Protein AF-A0A7Y2DA63-F1 (afdb_monomer)

Secondary structure (DSSP, 8-state):
------------------------GGGGSTT-TT--GGGS-S--S---S-----SS-EE----SPP-PPPHHHHHHHHHHHHHHHHHHTT--BHHHHHHTTEEEEEEEETTTEEEEEETTT---SS--TTS-SEEEES-SSTTPBEEEEEEEEE-SSSPPP-SSSS----EEESEEEEETTEEEEES--HHHHHHTT-EEEE-TTEEEEEEE-SEETTEEPSSTT-S--TT--

Structure (mmCIF, N/CA/C/O backbone):
data_AF-A0A7Y2DA63-F1
#
_entry.id   AF-A0A7Y2DA63-F1
#
loop_
_atom_site.group_PDB
_atom_site.id
_atom_site.type_symbol
_atom_site.label_atom_id
_atom_site.label_alt_id
_atom_site.label_comp_id
_atom_site.label_asym_id
_atom_site.label_entity_id
_atom_site.label_seq_id
_atom_site.pdbx_PDB_ins_code
_atom_site.Cartn_x
_atom_site.Cartn_y
_atom_site.Cartn_z
_atom_site.occupancy
_atom_site.B_iso_or_equiv
_atom_site.auth_seq_id
_atom_site.auth_comp_id
_atom_site.auth_asym_id
_atom_site.auth_atom_id
_atom_site.pdbx_PDB_model_num
ATOM 1 N N . MET A 1 1 ? 61.213 -51.849 -41.590 1.00 37.81 1 MET A N 1
ATOM 2 C CA . MET A 1 1 ? 61.198 -50.391 -41.339 1.00 37.81 1 MET A CA 1
ATOM 3 C C . MET A 1 1 ? 59.780 -49.882 -41.560 1.00 37.81 1 MET A C 1
ATOM 5 O O . MET A 1 1 ? 59.271 -50.189 -42.620 1.00 37.81 1 MET A O 1
ATOM 9 N N . ARG A 1 2 ? 59.201 -49.202 -40.546 1.00 42.97 2 ARG A N 1
ATOM 10 C CA . ARG A 1 2 ? 58.234 -48.067 -40.586 1.00 42.97 2 ARG A CA 1
ATOM 11 C C . ARG A 1 2 ? 57.055 -48.139 -41.603 1.00 42.97 2 ARG A C 1
ATOM 13 O O . ARG A 1 2 ? 57.292 -48.331 -42.776 1.00 42.97 2 ARG A O 1
ATOM 20 N N . GLU A 1 3 ? 55.769 -47.982 -41.266 1.00 41.47 3 GLU A N 1
ATOM 21 C CA . GLU A 1 3 ? 55.114 -46.982 -40.403 1.00 41.47 3 GLU A CA 1
ATOM 22 C C . GLU A 1 3 ? 53.703 -47.420 -39.948 1.00 41.47 3 GLU A C 1
ATOM 24 O O . GLU A 1 3 ? 52.962 -48.067 -40.682 1.00 41.47 3 GLU A O 1
ATOM 29 N N . LYS A 1 4 ? 53.325 -46.997 -38.733 1.00 47.16 4 LYS A N 1
ATOM 30 C CA . LYS A 1 4 ? 51.937 -46.869 -38.255 1.00 47.16 4 LYS A CA 1
ATOM 31 C C . LYS A 1 4 ? 51.396 -45.492 -38.662 1.00 47.16 4 LYS A C 1
ATOM 33 O O . LYS A 1 4 ? 52.166 -44.540 -38.567 1.00 47.16 4 LYS A O 1
ATOM 38 N N . ARG A 1 5 ? 50.093 -45.381 -38.959 1.00 48.06 5 ARG A N 1
ATOM 39 C CA . ARG A 1 5 ? 49.184 -44.207 -38.799 1.00 48.06 5 ARG A CA 1
ATOM 40 C C . ARG A 1 5 ? 47.880 -44.539 -39.542 1.00 48.06 5 ARG A C 1
ATOM 42 O O . ARG A 1 5 ? 47.953 -45.050 -40.644 1.00 48.06 5 ARG A O 1
ATOM 49 N N . GLY A 1 6 ? 46.666 -44.322 -39.063 1.00 39.19 6 GLY A N 1
ATOM 50 C CA . GLY A 1 6 ? 46.123 -43.739 -37.843 1.00 39.19 6 GLY A CA 1
ATOM 51 C C . GLY A 1 6 ? 44.610 -43.680 -38.081 1.00 39.19 6 GLY A C 1
ATOM 52 O O . GLY A 1 6 ? 44.177 -43.105 -39.075 1.00 39.19 6 GLY A O 1
ATOM 53 N N . LEU A 1 7 ? 43.820 -44.345 -37.238 1.00 43.91 7 LEU A N 1
ATOM 54 C CA . LEU A 1 7 ? 42.360 -44.321 -37.306 1.00 43.91 7 LEU A CA 1
ATOM 55 C C . LEU A 1 7 ? 41.896 -42.978 -36.728 1.00 43.91 7 LEU A C 1
ATOM 57 O O . LEU A 1 7 ? 41.921 -42.783 -35.515 1.00 43.91 7 LEU A O 1
ATOM 61 N N . GLY A 1 8 ? 41.566 -42.027 -37.600 1.00 39.28 8 GLY A N 1
ATOM 62 C CA . GLY A 1 8 ? 41.015 -40.738 -37.199 1.00 39.28 8 GLY A CA 1
ATOM 63 C C . GLY A 1 8 ? 39.558 -40.894 -36.776 1.00 39.28 8 GLY A C 1
ATOM 64 O O . GLY A 1 8 ? 38.678 -40.953 -37.629 1.00 39.28 8 GLY A O 1
ATOM 65 N N . LEU A 1 9 ? 39.304 -40.951 -35.467 1.00 44.44 9 LEU A N 1
ATOM 66 C CA . LEU A 1 9 ? 38.005 -40.562 -34.925 1.00 44.44 9 LEU A CA 1
ATOM 67 C C . LEU A 1 9 ? 37.859 -39.051 -35.126 1.00 44.44 9 LEU A C 1
ATOM 69 O O . LEU A 1 9 ? 38.622 -38.275 -34.554 1.00 44.44 9 LEU A O 1
ATOM 73 N N . VAL A 1 10 ? 36.874 -38.640 -35.918 1.00 47.09 10 VAL A N 1
ATOM 74 C CA . VAL A 1 10 ? 36.364 -37.268 -35.896 1.00 47.09 10 VAL A CA 1
ATOM 75 C C . VAL A 1 10 ? 35.281 -37.237 -34.816 1.00 47.09 10 VAL A C 1
ATOM 77 O O . VAL A 1 10 ? 34.248 -37.881 -35.006 1.00 47.09 10 VAL A O 1
ATOM 80 N N . PRO A 1 11 ? 35.470 -36.559 -33.670 1.00 45.50 11 PRO A N 1
ATOM 81 C CA . PRO A 1 11 ? 34.361 -36.331 -32.766 1.00 45.50 11 PRO A CA 1
ATOM 82 C C . PRO A 1 11 ? 33.484 -35.249 -33.400 1.00 45.50 11 PRO A C 1
ATOM 84 O O . PRO A 1 11 ? 33.901 -34.100 -33.550 1.00 45.50 11 PRO A O 1
ATOM 87 N N . ALA A 1 12 ? 32.278 -35.628 -33.818 1.00 51.34 12 ALA A N 1
ATOM 88 C CA . ALA A 1 12 ? 31.234 -34.670 -34.140 1.00 51.34 12 ALA A CA 1
ATOM 89 C C . ALA A 1 12 ? 30.893 -33.907 -32.851 1.00 51.34 12 ALA A C 1
ATOM 91 O O . ALA A 1 12 ? 30.244 -34.437 -31.950 1.00 51.34 12 ALA A O 1
ATOM 92 N N . LEU A 1 13 ? 31.402 -32.680 -32.749 1.00 47.03 13 LEU A N 1
ATOM 93 C CA . LEU A 1 13 ? 30.994 -31.688 -31.764 1.00 47.03 13 LEU A CA 1
ATOM 94 C C . LEU A 1 13 ? 29.503 -31.399 -31.976 1.00 47.03 13 LEU A C 1
ATOM 96 O O . LEU A 1 13 ? 29.132 -30.584 -32.817 1.00 47.03 13 LEU A O 1
ATOM 100 N N . PHE A 1 14 ? 28.641 -32.074 -31.217 1.00 48.22 14 PHE A N 1
ATOM 101 C CA . PHE A 1 14 ? 27.295 -31.578 -30.962 1.00 48.22 14 PHE A CA 1
ATOM 102 C C . PHE A 1 14 ? 27.439 -30.340 -30.075 1.00 48.22 14 PHE A C 1
ATOM 104 O O . PHE A 1 14 ? 27.557 -30.440 -28.856 1.00 48.22 14 PHE A O 1
ATOM 111 N N . ALA A 1 15 ? 27.492 -29.166 -30.703 1.00 49.78 15 ALA A N 1
ATOM 112 C CA . ALA A 1 15 ? 27.284 -27.907 -30.012 1.00 49.78 15 ALA A CA 1
ATOM 113 C C . ALA A 1 15 ? 25.825 -27.884 -29.540 1.00 49.78 15 ALA A C 1
ATOM 115 O O . ALA A 1 15 ? 24.907 -27.610 -30.310 1.00 49.78 15 ALA A O 1
ATOM 116 N N . LEU A 1 16 ? 25.614 -28.245 -28.277 1.00 47.69 16 LEU A N 1
ATOM 117 C CA . LEU A 1 16 ? 24.361 -28.009 -27.583 1.00 47.69 16 LEU A CA 1
ATOM 118 C C . LEU A 1 16 ? 24.249 -26.486 -27.409 1.00 47.69 16 LEU A C 1
ATOM 120 O O . LEU A 1 16 ? 24.842 -25.915 -26.497 1.00 47.69 16 LEU A O 1
ATOM 124 N N . ALA A 1 17 ? 23.564 -25.814 -28.334 1.00 51.88 17 ALA A N 1
ATOM 125 C CA . ALA A 1 17 ? 23.186 -24.418 -28.169 1.00 51.88 17 ALA A CA 1
ATOM 126 C C . ALA A 1 17 ? 22.114 -24.349 -27.072 1.00 51.88 17 ALA A C 1
ATOM 128 O O . ALA A 1 17 ? 20.916 -24.396 -27.338 1.00 51.88 17 ALA A O 1
ATOM 129 N N . LEU A 1 18 ? 22.562 -24.303 -25.818 1.00 52.94 18 LEU A N 1
ATOM 130 C CA . LEU A 1 18 ? 21.764 -23.790 -24.717 1.00 52.94 18 LEU A CA 1
ATOM 131 C C . LEU A 1 18 ? 21.527 -22.310 -25.022 1.00 52.94 18 LEU A C 1
ATOM 133 O O . LEU A 1 18 ? 22.409 -21.481 -24.803 1.00 52.94 18 LEU A O 1
ATOM 137 N N . PHE A 1 19 ? 20.354 -21.979 -25.561 1.00 48.41 19 PHE A N 1
ATOM 138 C CA . PHE A 1 19 ? 19.829 -20.623 -25.472 1.00 48.41 19 PHE A CA 1
ATOM 139 C C . PHE A 1 19 ? 19.530 -20.367 -23.996 1.00 48.41 19 PHE A C 1
ATOM 141 O O . PHE A 1 19 ? 18.415 -20.563 -23.526 1.00 48.41 19 PHE A O 1
ATOM 148 N N . ALA A 1 20 ? 20.561 -20.000 -23.239 1.00 48.53 20 ALA A N 1
ATOM 149 C CA . ALA A 1 20 ? 20.349 -19.264 -22.014 1.00 48.53 20 ALA A CA 1
ATOM 150 C C . ALA A 1 20 ? 19.767 -17.920 -22.455 1.00 48.53 20 ALA A C 1
ATOM 152 O O . ALA A 1 20 ? 20.492 -17.071 -22.974 1.00 48.53 20 ALA A O 1
ATOM 153 N N . THR A 1 21 ? 18.459 -17.739 -22.307 1.00 56.41 21 THR A N 1
ATOM 154 C CA . THR A 1 21 ? 17.865 -16.408 -22.188 1.00 56.41 21 THR A CA 1
ATOM 155 C C . THR A 1 21 ? 18.408 -15.818 -20.891 1.00 56.41 21 THR A C 1
ATOM 157 O O . THR A 1 21 ? 17.778 -15.883 -19.842 1.00 56.41 21 THR A O 1
ATOM 160 N N . ALA A 1 22 ? 19.663 -15.372 -20.920 1.00 58.59 22 ALA A N 1
ATOM 161 C CA . ALA A 1 22 ? 20.198 -14.548 -19.858 1.00 58.59 22 ALA A CA 1
ATOM 162 C C . ALA A 1 22 ? 19.366 -13.266 -19.867 1.00 58.59 22 ALA A C 1
ATOM 164 O O . ALA A 1 22 ? 19.231 -12.667 -20.933 1.00 58.59 22 ALA A O 1
ATOM 165 N N . CYS A 1 23 ? 18.802 -12.873 -18.721 1.00 72.12 23 CYS A N 1
ATOM 166 C CA . CYS A 1 23 ? 18.199 -11.553 -18.567 1.00 72.12 23 CYS A CA 1
ATOM 167 C C . CYS A 1 23 ? 19.233 -10.522 -19.018 1.00 72.12 23 CYS A C 1
ATOM 169 O O . CYS A 1 23 ? 20.257 -10.317 -18.361 1.00 72.12 23 CYS A O 1
ATOM 171 N N . ASN A 1 24 ? 19.014 -9.939 -20.190 1.00 85.12 24 ASN A N 1
ATOM 172 C CA . ASN A 1 24 ? 19.878 -8.903 -20.699 1.00 85.12 24 ASN A CA 1
ATOM 173 C C . ASN A 1 24 ? 19.440 -7.615 -20.015 1.00 85.12 24 ASN A C 1
ATOM 175 O O . ASN A 1 24 ? 18.374 -7.095 -20.312 1.00 85.12 24 ASN A O 1
ATOM 179 N N . VAL A 1 25 ? 20.250 -7.110 -19.085 1.00 84.81 25 VAL A N 1
ATOM 180 C CA . VAL A 1 25 ? 19.937 -5.888 -18.324 1.00 84.81 25 VAL A CA 1
ATOM 181 C C . VAL A 1 25 ? 19.640 -4.703 -19.256 1.00 84.81 25 VAL A C 1
ATOM 183 O O . VAL A 1 25 ? 18.848 -3.841 -18.899 1.00 84.81 25 VAL A O 1
ATOM 186 N N . ALA A 1 26 ? 20.192 -4.692 -20.476 1.00 87.69 26 ALA A N 1
ATOM 187 C CA . ALA A 1 26 ? 19.881 -3.671 -21.476 1.00 87.69 26 ALA A CA 1
ATOM 188 C C . ALA A 1 26 ? 18.397 -3.649 -21.891 1.00 87.69 26 ALA A C 1
ATOM 190 O O . ALA A 1 26 ? 17.894 -2.597 -22.273 1.00 87.69 26 ALA A O 1
ATOM 191 N N . ASP A 1 27 ? 17.693 -4.780 -21.793 1.00 91.81 27 ASP A N 1
ATOM 192 C CA . ASP A 1 27 ? 16.269 -4.873 -22.127 1.00 91.81 27 ASP A CA 1
ATOM 193 C C . ASP A 1 27 ? 15.376 -4.224 -21.046 1.00 91.81 27 ASP A C 1
ATOM 195 O O . ASP A 1 27 ? 14.199 -3.968 -21.296 1.00 91.81 27 ASP A O 1
ATOM 199 N N . TRP A 1 28 ? 15.958 -3.913 -19.879 1.00 93.38 28 TRP A N 1
ATOM 200 C CA . TRP A 1 28 ? 15.326 -3.287 -18.709 1.00 93.38 28 TRP A CA 1
ATOM 201 C C . TRP A 1 28 ? 15.697 -1.805 -18.542 1.00 93.38 28 TRP A C 1
ATOM 203 O O . TRP A 1 28 ? 15.251 -1.147 -17.595 1.00 93.38 28 TRP A O 1
ATOM 213 N N . GLU A 1 29 ? 16.528 -1.266 -19.438 1.00 93.44 29 GLU A N 1
ATOM 214 C CA . GLU A 1 29 ? 16.795 0.173 -19.531 1.00 93.44 29 GLU A CA 1
ATOM 215 C C . GLU A 1 29 ? 15.524 0.933 -19.935 1.00 93.44 29 GLU A C 1
ATOM 217 O O . GLU A 1 29 ? 14.585 0.351 -20.476 1.00 93.44 29 GLU A O 1
ATOM 222 N N . GLN A 1 30 ? 15.473 2.245 -19.688 1.00 91.19 30 GLN A N 1
ATOM 223 C CA . GLN A 1 30 ? 14.310 3.064 -20.060 1.00 91.19 30 GLN A CA 1
ATOM 224 C C . GLN A 1 30 ? 13.982 2.935 -21.555 1.00 91.19 30 GLN A C 1
ATOM 226 O O . GLN A 1 30 ? 14.836 3.164 -22.415 1.00 91.19 30 GLN A O 1
ATOM 231 N N . GLY A 1 31 ? 12.732 2.575 -21.861 1.00 87.62 31 GLY A N 1
ATOM 232 C CA . GLY A 1 31 ? 12.276 2.279 -23.225 1.00 87.62 31 GLY A CA 1
ATOM 233 C C . GLY A 1 31 ? 12.676 0.895 -23.757 1.00 87.62 31 GLY A C 1
ATOM 234 O O . GLY A 1 31 ? 12.435 0.605 -24.931 1.00 87.62 31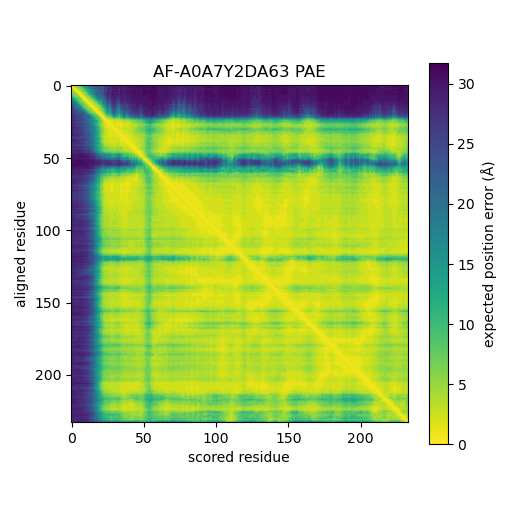 GLY A O 1
ATOM 235 N N . GLY A 1 32 ? 13.289 0.055 -22.923 1.00 90.81 32 GLY A N 1
ATOM 236 C CA . GLY A 1 32 ? 13.576 -1.344 -23.210 1.00 90.81 32 GLY A CA 1
ATOM 237 C C . GLY A 1 32 ? 12.300 -2.196 -23.293 1.00 90.81 32 GLY A C 1
ATOM 238 O O . GLY A 1 32 ? 11.274 -1.834 -22.716 1.00 90.81 32 GLY A O 1
ATOM 239 N N . PRO A 1 33 ? 12.330 -3.311 -24.042 1.00 91.00 33 PRO A N 1
ATOM 240 C CA . PRO A 1 33 ? 11.141 -4.112 -24.335 1.00 91.00 33 PRO A CA 1
ATOM 241 C C . PRO A 1 33 ? 10.585 -4.891 -23.136 1.00 91.00 33 PRO A C 1
ATOM 243 O O . PRO A 1 33 ? 9.416 -5.258 -23.174 1.00 91.00 33 PRO A O 1
ATOM 246 N N . GLU A 1 34 ? 11.395 -5.140 -22.105 1.00 90.38 34 GLU A N 1
ATOM 247 C CA . GLU A 1 34 ? 11.002 -5.910 -20.914 1.00 90.38 34 GLU A CA 1
ATOM 248 C C . GLU A 1 34 ? 10.729 -4.999 -19.706 1.00 90.38 34 GLU A C 1
ATOM 250 O O . GLU A 1 34 ? 10.465 -5.478 -18.610 1.00 90.38 34 GLU A O 1
ATOM 255 N N . ARG A 1 35 ? 10.822 -3.673 -19.879 1.00 93.38 35 ARG A N 1
ATOM 256 C CA . ARG A 1 35 ? 10.672 -2.717 -18.784 1.00 93.38 35 ARG A CA 1
ATOM 257 C C . ARG A 1 35 ? 9.189 -2.406 -18.529 1.00 93.38 35 ARG A C 1
ATOM 259 O O . ARG A 1 35 ? 8.557 -1.776 -19.382 1.00 93.38 35 ARG A O 1
ATOM 266 N N . PRO A 1 36 ? 8.632 -2.779 -17.368 1.00 93.12 36 PRO A N 1
ATOM 267 C CA . PRO A 1 36 ? 7.262 -2.448 -17.011 1.00 93.12 36 PRO A CA 1
ATOM 268 C C . PRO A 1 36 ? 7.119 -0.951 -16.719 1.00 93.12 36 PRO A C 1
ATOM 270 O O . PRO A 1 36 ? 8.061 -0.269 -16.304 1.00 93.12 36 PRO A O 1
ATOM 273 N N . TRP A 1 37 ? 5.904 -0.434 -16.890 1.00 91.69 37 TRP A N 1
ATOM 274 C CA . TRP A 1 37 ? 5.636 0.994 -16.734 1.00 91.69 37 TRP A CA 1
ATOM 275 C C . TRP A 1 37 ? 5.864 1.493 -15.299 1.00 91.69 37 TRP A C 1
ATOM 277 O O . TRP A 1 37 ? 6.233 2.649 -15.121 1.00 91.69 37 TRP A O 1
ATOM 287 N N . TRP A 1 38 ? 5.696 0.648 -14.274 1.00 91.62 38 TRP A N 1
ATOM 288 C CA . TRP A 1 38 ? 5.889 1.045 -12.871 1.00 91.62 38 TRP A CA 1
ATOM 289 C C . TRP A 1 38 ? 7.355 1.274 -12.499 1.00 91.62 38 TRP A C 1
ATOM 291 O O . TRP A 1 38 ? 7.642 1.847 -11.452 1.00 91.62 38 TRP A O 1
ATOM 301 N N . CYS A 1 39 ? 8.298 0.889 -13.363 1.00 94.81 39 CYS A N 1
ATOM 302 C CA . CYS A 1 39 ? 9.685 1.317 -13.223 1.00 94.81 39 CYS A CA 1
ATOM 303 C C . CYS A 1 39 ? 9.917 2.763 -13.686 1.00 94.81 39 CYS A C 1
ATOM 305 O O . CYS A 1 39 ? 10.953 3.338 -13.355 1.00 94.81 39 CYS A O 1
ATOM 307 N N . ASP A 1 40 ? 8.981 3.343 -14.441 1.00 93.69 40 ASP A N 1
ATOM 308 C CA . ASP A 1 40 ? 9.003 4.716 -14.950 1.00 93.69 40 ASP A CA 1
ATOM 309 C C . ASP A 1 40 ? 7.749 5.473 -14.485 1.00 93.69 40 ASP A C 1
ATOM 311 O O . ASP A 1 40 ? 6.892 5.816 -15.310 1.00 93.69 40 ASP A O 1
ATOM 315 N N . PRO A 1 41 ? 7.602 5.733 -13.171 1.00 91.44 41 PRO A N 1
ATOM 316 C CA . PRO A 1 41 ? 6.428 6.425 -12.668 1.00 91.44 41 PRO A CA 1
ATOM 317 C C . PRO A 1 41 ? 6.299 7.803 -13.324 1.00 91.44 41 PRO A C 1
ATOM 319 O O . PRO A 1 41 ? 7.260 8.565 -13.463 1.00 91.44 41 PRO A O 1
ATOM 322 N N . THR A 1 42 ? 5.078 8.112 -13.743 1.00 89.75 42 THR A N 1
ATOM 323 C CA . THR A 1 42 ? 4.692 9.425 -14.276 1.00 89.75 42 THR A CA 1
ATOM 324 C C . THR A 1 42 ? 4.181 10.355 -13.181 1.00 89.75 42 THR A C 1
ATOM 326 O O . THR A 1 42 ? 4.253 11.573 -13.346 1.00 89.75 42 THR A O 1
ATOM 329 N N . ASP A 1 43 ? 3.712 9.799 -12.059 1.00 87.31 43 ASP A N 1
ATOM 330 C CA . ASP A 1 43 ? 3.565 10.544 -10.813 1.00 87.31 43 ASP A CA 1
ATOM 331 C C . ASP A 1 43 ? 4.930 10.640 -10.124 1.00 87.31 43 ASP A C 1
ATOM 333 O O . ASP A 1 43 ? 5.475 9.653 -9.635 1.00 87.31 43 ASP A O 1
ATOM 337 N N . THR A 1 44 ? 5.485 11.849 -10.110 1.00 86.62 44 THR A N 1
ATOM 338 C CA . THR A 1 44 ? 6.762 12.159 -9.459 1.00 86.62 44 THR A CA 1
ATOM 339 C C . THR A 1 44 ? 6.567 12.983 -8.187 1.00 86.62 44 THR A C 1
ATOM 341 O O . THR A 1 44 ? 7.521 13.578 -7.688 1.00 86.62 44 THR A O 1
ATOM 344 N N . GLU A 1 45 ? 5.335 13.132 -7.694 1.00 85.25 45 GLU A N 1
ATOM 345 C CA . GLU A 1 45 ? 5.075 13.925 -6.497 1.00 85.25 45 GLU A CA 1
ATOM 346 C C . GLU A 1 45 ? 5.580 13.218 -5.234 1.00 85.25 45 GLU A C 1
ATOM 348 O O . GLU A 1 45 ? 5.610 11.992 -5.123 1.00 85.25 45 GLU A O 1
ATOM 353 N N . VAL A 1 46 ? 5.936 14.021 -4.229 1.00 83.75 46 VAL A N 1
ATOM 354 C CA . VAL A 1 46 ? 6.144 13.517 -2.872 1.00 83.75 46 VAL A CA 1
ATOM 355 C C . VAL A 1 46 ? 4.773 13.300 -2.243 1.00 83.75 46 VAL A C 1
ATOM 357 O O . VAL A 1 46 ? 4.170 14.214 -1.681 1.00 83.75 46 VAL A O 1
ATOM 360 N N . ASN A 1 47 ? 4.263 12.086 -2.395 1.00 81.94 47 ASN A N 1
ATOM 361 C CA . ASN A 1 47 ? 3.035 11.619 -1.768 1.00 81.94 47 ASN A CA 1
ATOM 362 C C . ASN A 1 47 ? 3.261 10.256 -1.124 1.00 81.94 47 ASN A C 1
ATOM 364 O O . ASN A 1 47 ? 4.209 9.567 -1.480 1.00 81.94 47 ASN A O 1
ATOM 368 N N . ASP A 1 48 ? 2.396 9.894 -0.189 1.00 72.12 48 ASP A N 1
ATOM 369 C CA . ASP A 1 48 ? 2.537 8.730 0.677 1.00 72.12 48 ASP A CA 1
ATOM 370 C C . ASP A 1 48 ? 1.561 7.591 0.354 1.00 72.12 48 ASP A C 1
ATOM 372 O O . ASP A 1 48 ? 1.290 6.739 1.199 1.00 72.12 48 ASP A O 1
ATOM 376 N N . GLY A 1 49 ? 0.978 7.586 -0.846 1.00 65.38 49 GLY A N 1
ATOM 377 C CA . GLY A 1 49 ? 0.022 6.542 -1.212 1.00 65.38 49 GLY A CA 1
ATOM 378 C C . GLY A 1 49 ? -1.363 6.673 -0.556 1.00 65.38 49 GLY A C 1
ATOM 379 O O . GLY A 1 49 ? -2.203 5.801 -0.773 1.00 65.38 49 GLY A O 1
ATOM 380 N N . HIS A 1 50 ? -1.619 7.723 0.243 1.00 67.69 50 HIS A N 1
ATOM 381 C CA . HIS A 1 50 ? -2.879 7.903 0.971 1.00 67.69 50 HIS A CA 1
ATOM 382 C C . HIS A 1 50 ? -3.760 9.028 0.385 1.00 67.69 50 HIS A C 1
ATOM 384 O O . HIS A 1 50 ? -3.407 10.214 0.372 1.00 67.69 50 HIS A O 1
ATOM 390 N N . GLY A 1 51 ? -4.960 8.663 -0.077 1.00 58.50 51 GLY A N 1
ATOM 391 C CA . GLY A 1 51 ? -5.994 9.585 -0.561 1.00 58.50 51 GLY A CA 1
ATOM 392 C C . GLY A 1 51 ? -6.893 10.120 0.560 1.00 58.50 51 GLY A C 1
ATOM 393 O O . GLY A 1 51 ? -7.283 9.379 1.458 1.00 58.50 51 GLY A O 1
ATOM 394 N N . GLY A 1 52 ? -7.280 11.398 0.482 1.00 51.69 52 GLY A N 1
ATOM 395 C CA . GLY A 1 52 ? -8.274 12.006 1.379 1.00 51.69 52 GLY A CA 1
ATOM 396 C C . GLY A 1 52 ? -7.705 12.600 2.675 1.00 51.69 52 GLY A C 1
ATOM 397 O O . GLY A 1 52 ? -7.338 11.901 3.606 1.00 51.69 52 GLY A O 1
ATOM 398 N N . GLY A 1 53 ? -7.724 13.933 2.777 1.00 43.22 53 GLY A N 1
ATOM 399 C CA . GLY A 1 53 ? -7.295 14.700 3.955 1.00 43.22 53 GLY A CA 1
ATOM 400 C C . GLY A 1 53 ? -8.236 14.624 5.164 1.00 43.22 53 GLY A C 1
ATOM 401 O O . GLY A 1 53 ? -8.594 15.664 5.722 1.00 43.22 53 GLY A O 1
ATOM 402 N N . HIS A 1 54 ? -8.639 13.427 5.588 1.00 42.31 54 HIS A N 1
ATOM 403 C CA . HIS A 1 54 ? -9.380 13.257 6.835 1.00 42.31 54 HIS A CA 1
ATOM 404 C C . HIS A 1 54 ? -8.402 13.305 8.018 1.00 42.31 54 HIS A C 1
ATOM 406 O O . HIS A 1 54 ? -7.975 12.299 8.554 1.00 42.31 54 HIS A O 1
ATOM 412 N N . HIS A 1 55 ? -8.098 14.549 8.406 1.00 45.81 55 HIS A N 1
ATOM 413 C CA . HIS A 1 55 ? -7.560 14.973 9.701 1.00 45.81 55 HIS A CA 1
ATOM 414 C C . HIS A 1 55 ? -6.098 14.629 10.016 1.00 45.81 55 HIS A C 1
ATOM 416 O O . HIS A 1 55 ? -5.847 13.907 10.958 1.00 45.81 55 HIS A O 1
ATOM 422 N N . GLY A 1 56 ? -5.135 15.267 9.335 1.00 51.84 56 GLY A N 1
ATOM 423 C CA . GLY A 1 56 ? -3.899 15.838 9.925 1.00 51.84 56 GLY A CA 1
ATOM 424 C C . GLY A 1 56 ? -2.971 14.994 10.826 1.00 51.84 56 GLY A C 1
ATOM 425 O O . GLY A 1 56 ? -2.005 15.552 11.340 1.00 51.84 56 GLY A O 1
ATOM 426 N N . GLY A 1 57 ? -3.240 13.706 11.032 1.00 57.44 57 GLY A N 1
ATOM 427 C CA . GLY A 1 57 ? -2.520 12.789 11.914 1.00 57.44 57 GLY A CA 1
ATOM 428 C C . GLY A 1 57 ? -1.535 11.893 11.173 1.00 57.44 57 GLY A C 1
ATOM 429 O O . GLY A 1 57 ? -0.944 11.011 11.783 1.00 57.44 57 GLY A O 1
ATOM 430 N N . HIS A 1 58 ? -1.339 12.110 9.876 1.00 73.00 58 HIS A N 1
ATOM 431 C CA . HIS A 1 58 ? -0.378 11.363 9.077 1.00 73.00 58 HIS A CA 1
ATOM 432 C C . HIS A 1 58 ? 1.016 11.978 9.172 1.00 73.00 58 HIS A C 1
ATOM 434 O O . HIS A 1 58 ? 1.184 13.201 9.192 1.00 73.00 58 HIS A O 1
ATOM 440 N N . HIS A 1 59 ? 2.026 11.120 9.181 1.00 70.88 59 HIS A N 1
ATOM 441 C CA . HIS A 1 59 ? 3.419 11.492 9.019 1.00 70.88 59 HIS A CA 1
ATOM 442 C C . HIS A 1 59 ? 4.030 10.689 7.874 1.00 70.88 59 HIS A C 1
ATOM 444 O O . HIS A 1 59 ? 4.037 9.464 7.917 1.00 70.88 59 HIS A O 1
ATOM 450 N N . PHE A 1 60 ? 4.597 11.383 6.890 1.00 77.75 60 PHE A N 1
ATOM 451 C CA . PHE A 1 60 ? 5.486 10.792 5.896 1.00 77.75 60 PHE A CA 1
ATOM 452 C C . PHE A 1 60 ? 6.850 11.504 5.954 1.00 77.75 60 PHE A C 1
ATOM 454 O O . PHE A 1 60 ? 6.895 12.732 6.088 1.00 77.75 60 PHE A O 1
ATOM 461 N N . PRO A 1 61 ? 7.970 10.764 5.910 1.00 79.12 61 PRO A N 1
ATOM 462 C CA . PRO A 1 61 ? 9.309 11.329 6.064 1.00 79.12 61 PRO A CA 1
ATOM 463 C C . PRO A 1 61 ? 9.963 11.730 4.733 1.00 79.12 61 PRO A C 1
ATOM 465 O O . PRO A 1 61 ? 11.043 12.320 4.747 1.00 79.12 61 PRO A O 1
ATOM 468 N N . TYR A 1 62 ? 9.339 11.411 3.597 1.00 83.50 62 TYR A N 1
ATOM 469 C CA . TYR A 1 62 ? 9.908 11.616 2.267 1.00 83.50 62 TYR A CA 1
ATOM 470 C C . TYR A 1 62 ? 9.910 13.089 1.872 1.00 83.50 62 TYR A C 1
ATOM 472 O O . TYR A 1 62 ? 8.924 13.808 2.035 1.00 83.50 62 TYR A O 1
ATOM 480 N N . THR A 1 63 ? 11.039 13.527 1.324 1.00 83.44 63 THR A N 1
ATOM 481 C CA . THR A 1 63 ? 11.215 14.866 0.744 1.00 83.44 63 THR A CA 1
ATOM 482 C C . THR A 1 63 ? 11.647 14.816 -0.712 1.00 83.44 63 THR A C 1
ATOM 484 O O . THR A 1 63 ? 11.557 15.830 -1.401 1.00 83.44 63 THR A O 1
ATOM 487 N N . GLU A 1 64 ? 12.113 13.655 -1.170 1.00 86.56 64 GLU A N 1
ATOM 488 C CA . GLU A 1 64 ? 12.570 13.449 -2.535 1.00 86.56 64 GLU A CA 1
ATOM 489 C C . GLU A 1 64 ? 11.421 12.949 -3.416 1.00 86.56 64 GLU A C 1
ATOM 491 O O . GLU A 1 64 ? 10.592 12.163 -2.951 1.00 86.56 64 GLU A O 1
ATOM 496 N N . PRO A 1 65 ? 11.331 13.428 -4.667 1.00 89.25 65 PRO A N 1
ATOM 497 C CA . PRO A 1 65 ? 10.323 12.972 -5.611 1.00 89.25 65 PRO A CA 1
ATOM 498 C C . PRO A 1 65 ? 10.599 11.538 -6.067 1.00 89.25 65 PRO A C 1
ATOM 500 O O . PRO A 1 65 ? 11.754 11.129 -6.205 1.00 89.25 65 PRO A O 1
ATOM 503 N N . LYS A 1 66 ? 9.524 10.828 -6.408 1.00 90.56 66 LYS A N 1
ATOM 504 C CA . LYS A 1 66 ? 9.602 9.538 -7.099 1.00 90.56 66 LYS A CA 1
ATOM 505 C C . LYS A 1 66 ? 10.240 9.710 -8.471 1.00 90.56 66 LYS A C 1
ATOM 507 O O . LYS A 1 66 ? 10.147 10.778 -9.090 1.00 90.56 66 LYS A O 1
ATOM 512 N N . GLY A 1 67 ? 10.849 8.649 -8.986 1.00 92.69 67 GLY A N 1
ATOM 513 C CA . GLY A 1 67 ? 11.475 8.708 -10.297 1.00 92.69 67 GLY A CA 1
ATOM 514 C C . GLY A 1 67 ? 11.765 7.358 -10.941 1.00 92.69 67 GLY A C 1
ATOM 515 O O . GLY A 1 67 ? 11.506 6.301 -10.361 1.00 92.69 67 GLY A O 1
ATOM 516 N N . PRO A 1 68 ? 12.303 7.392 -12.173 1.00 94.75 68 PRO A N 1
ATOM 517 C CA . PRO A 1 68 ? 12.652 6.189 -12.908 1.00 94.75 68 PRO A CA 1
ATOM 518 C C . PRO A 1 68 ? 13.705 5.346 -12.189 1.00 94.75 68 PRO A C 1
ATOM 520 O O . PRO A 1 68 ? 14.773 5.842 -11.825 1.00 94.75 68 PRO A O 1
ATOM 523 N N . LEU A 1 69 ? 13.449 4.045 -12.080 1.00 95.00 69 LEU A N 1
ATOM 524 C CA . LEU A 1 69 ? 14.407 3.085 -11.536 1.00 95.00 69 LEU A CA 1
ATOM 525 C C . LEU A 1 69 ? 15.536 2.812 -12.539 1.00 95.00 69 LEU A C 1
ATOM 527 O O . LEU A 1 69 ? 15.311 2.762 -13.750 1.00 95.00 69 LEU A O 1
ATOM 531 N N . THR A 1 70 ? 16.751 2.538 -12.068 1.00 95.00 70 THR A N 1
ATOM 532 C CA . THR A 1 70 ? 17.792 1.958 -12.939 1.00 95.00 70 THR A CA 1
ATOM 533 C C . THR A 1 70 ? 17.350 0.591 -13.477 1.00 95.00 70 THR A C 1
ATOM 535 O O . THR A 1 70 ? 16.472 -0.054 -12.904 1.00 95.00 70 THR A O 1
ATOM 538 N N . ALA A 1 71 ? 17.961 0.101 -14.560 1.00 94.38 71 ALA A N 1
ATOM 539 C CA . ALA A 1 71 ? 17.630 -1.217 -15.116 1.00 94.38 71 ALA A CA 1
ATOM 540 C C . ALA A 1 71 ? 17.784 -2.358 -14.093 1.00 94.38 71 ALA A C 1
ATOM 542 O O . ALA A 1 71 ? 16.928 -3.233 -13.988 1.00 94.38 71 ALA A O 1
ATOM 543 N N . ALA A 1 72 ? 18.851 -2.316 -13.287 1.00 92.69 72 ALA A N 1
ATOM 544 C CA . ALA A 1 72 ? 19.080 -3.297 -12.230 1.00 92.69 72 ALA A CA 1
ATOM 545 C C . ALA A 1 72 ? 18.037 -3.198 -11.108 1.00 92.69 72 ALA A C 1
ATOM 547 O O . ALA A 1 72 ? 17.578 -4.231 -10.627 1.00 92.69 72 ALA A O 1
ATOM 548 N N . GLN A 1 73 ? 17.649 -1.978 -10.712 1.00 95.00 73 GLN A N 1
ATOM 549 C CA . GLN A 1 73 ? 16.583 -1.798 -9.727 1.00 95.00 73 GLN A CA 1
ATOM 550 C C . GLN A 1 73 ? 15.250 -2.329 -10.251 1.00 95.00 73 GLN A C 1
ATOM 552 O O . GLN A 1 73 ? 14.586 -3.094 -9.562 1.00 95.00 73 GLN A O 1
ATOM 557 N N . CYS A 1 74 ? 14.908 -1.983 -11.491 1.00 95.44 74 CYS A N 1
ATOM 558 C CA . CYS A 1 74 ? 13.669 -2.397 -12.132 1.00 95.44 74 CYS A CA 1
ATOM 559 C C . CYS A 1 74 ? 13.526 -3.923 -12.216 1.00 95.44 74 CYS A C 1
ATOM 561 O O . CYS A 1 74 ? 12.482 -4.447 -11.855 1.00 95.44 74 CYS A O 1
ATOM 563 N N . LEU A 1 75 ? 14.589 -4.641 -12.600 1.00 93.38 75 LEU A N 1
ATOM 564 C CA . LEU A 1 75 ? 14.586 -6.108 -12.663 1.00 93.38 75 LEU A CA 1
ATOM 565 C C . LEU A 1 75 ? 14.221 -6.756 -11.315 1.00 93.38 75 LEU A C 1
ATOM 567 O O . LEU A 1 75 ? 13.491 -7.743 -11.271 1.00 93.38 75 LEU A O 1
ATOM 571 N N . VAL A 1 76 ? 14.766 -6.233 -10.213 1.00 94.62 76 VAL A N 1
ATOM 572 C CA . VAL A 1 76 ? 14.493 -6.767 -8.869 1.00 94.62 76 VAL A CA 1
ATOM 573 C C . VAL A 1 76 ? 13.104 -6.350 -8.403 1.00 94.62 76 VAL A C 1
ATOM 575 O O . VAL A 1 76 ? 12.368 -7.180 -7.872 1.00 94.62 76 VAL A O 1
ATOM 578 N N . ASN A 1 77 ? 12.743 -5.086 -8.627 1.00 95.50 77 ASN A N 1
ATOM 579 C CA . ASN A 1 77 ? 11.441 -4.556 -8.257 1.00 95.50 77 ASN A CA 1
ATOM 580 C C . ASN A 1 77 ? 10.306 -5.320 -8.944 1.00 95.50 77 ASN A C 1
ATOM 582 O O . ASN A 1 77 ? 9.331 -5.671 -8.291 1.00 95.50 77 ASN A O 1
ATOM 586 N N . GLU A 1 78 ? 10.475 -5.647 -10.226 1.00 94.19 78 GLU A N 1
ATOM 587 C CA . GLU A 1 78 ? 9.513 -6.443 -10.981 1.00 94.19 78 GLU A CA 1
ATOM 588 C C . GLU A 1 78 ? 9.228 -7.777 -10.311 1.00 94.19 78 GLU A C 1
ATOM 590 O O . GLU A 1 78 ? 8.086 -8.094 -9.999 1.00 94.19 78 GLU A O 1
ATOM 595 N N . TYR A 1 79 ? 10.284 -8.529 -10.002 1.00 95.00 79 TYR A N 1
ATOM 596 C CA . TYR A 1 79 ? 10.144 -9.815 -9.333 1.00 95.00 79 TYR A CA 1
ATOM 597 C C . TYR A 1 79 ? 9.387 -9.696 -8.000 1.00 95.00 79 TYR A C 1
ATOM 599 O O . TYR A 1 79 ? 8.577 -10.561 -7.655 1.00 95.00 79 TYR A O 1
ATOM 607 N N . MET A 1 80 ? 9.646 -8.631 -7.236 1.00 97.00 80 MET A N 1
ATOM 608 C CA . MET A 1 80 ? 8.970 -8.394 -5.961 1.00 97.00 80 MET A CA 1
ATOM 609 C C . MET A 1 80 ? 7.486 -8.071 -6.156 1.00 97.00 80 MET A C 1
ATOM 611 O O . MET A 1 80 ? 6.652 -8.647 -5.454 1.00 97.00 80 MET A O 1
ATOM 615 N N . ILE A 1 81 ? 7.161 -7.191 -7.106 1.00 95.94 81 ILE A N 1
ATOM 616 C CA . ILE A 1 81 ? 5.787 -6.811 -7.443 1.00 95.94 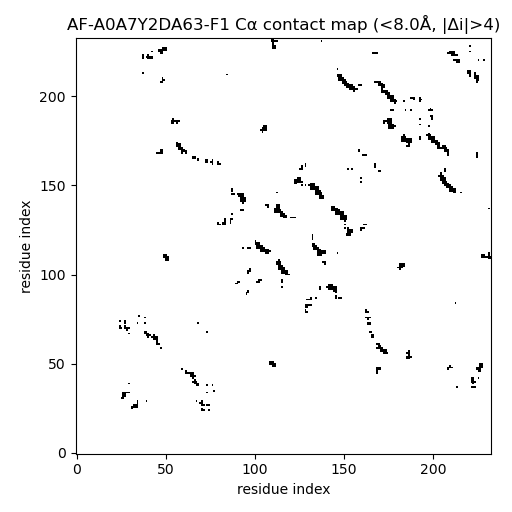81 ILE A CA 1
ATOM 617 C C . ILE A 1 81 ? 5.012 -8.016 -7.976 1.00 95.94 81 ILE A C 1
ATOM 619 O O . ILE A 1 81 ? 3.941 -8.310 -7.454 1.00 95.94 81 ILE A O 1
ATOM 623 N N . ASP A 1 82 ? 5.565 -8.776 -8.919 1.00 95.44 82 ASP A N 1
ATOM 624 C CA . ASP A 1 82 ? 4.922 -9.979 -9.455 1.00 95.44 82 ASP A CA 1
ATOM 625 C C . ASP A 1 82 ? 4.611 -10.993 -8.350 1.00 95.44 82 ASP A C 1
ATOM 627 O O . ASP A 1 82 ? 3.489 -11.490 -8.249 1.00 95.44 82 ASP A O 1
ATOM 631 N N . THR A 1 83 ? 5.570 -11.242 -7.453 1.00 96.62 83 THR A N 1
ATOM 632 C CA . THR A 1 83 ? 5.362 -12.170 -6.330 1.00 96.62 83 THR A CA 1
ATOM 633 C C . THR A 1 83 ? 4.279 -11.666 -5.369 1.00 96.62 83 THR A C 1
ATOM 635 O O . THR A 1 83 ? 3.479 -12.452 -4.860 1.00 96.62 83 THR A O 1
ATOM 638 N N . ALA A 1 84 ? 4.233 -10.358 -5.106 1.00 96.31 84 ALA A N 1
ATOM 639 C CA . ALA A 1 84 ? 3.188 -9.753 -4.285 1.00 96.31 84 ALA A CA 1
ATOM 640 C C . ALA A 1 84 ? 1.803 -9.909 -4.938 1.00 96.31 84 ALA A C 1
ATOM 642 O O . ALA A 1 84 ? 0.835 -10.312 -4.285 1.00 96.31 84 ALA A O 1
ATOM 643 N N . LEU A 1 85 ? 1.721 -9.658 -6.247 1.00 95.25 85 LEU A N 1
ATOM 644 C CA . LEU A 1 85 ? 0.495 -9.799 -7.025 1.00 95.25 85 LEU A CA 1
ATOM 645 C C . LEU A 1 85 ? -0.003 -11.245 -7.036 1.00 95.25 85 LEU A C 1
ATOM 647 O O . LEU A 1 85 ? -1.194 -11.458 -6.814 1.00 95.25 85 LEU A O 1
ATOM 651 N N . GLU A 1 86 ? 0.877 -12.240 -7.194 1.00 96.38 86 GLU A N 1
ATOM 652 C CA . GLU A 1 86 ? 0.522 -13.667 -7.116 1.00 96.38 86 GLU A CA 1
ATOM 653 C C . GLU A 1 86 ? -0.180 -14.046 -5.800 1.00 96.38 86 GLU A C 1
ATOM 655 O O . GLU A 1 86 ? -1.016 -14.955 -5.772 1.00 96.38 86 GLU A O 1
ATOM 660 N N . VAL A 1 87 ? 0.127 -13.353 -4.701 1.00 94.56 87 VAL A N 1
ATOM 661 C CA . VAL A 1 87 ? -0.558 -13.546 -3.418 1.00 94.56 87 VAL A CA 1
ATOM 662 C C . VAL A 1 87 ? -1.925 -12.870 -3.425 1.00 94.56 87 VAL A C 1
ATOM 664 O O . VAL A 1 87 ? -2.922 -13.501 -3.075 1.00 94.56 87 VAL A O 1
ATOM 667 N N . ALA A 1 88 ? -1.995 -11.606 -3.841 1.00 95.62 88 ALA A N 1
ATOM 668 C CA . ALA A 1 88 ? -3.230 -10.831 -3.778 1.00 95.62 88 ALA A CA 1
ATOM 669 C C . ALA A 1 88 ? -4.321 -11.361 -4.717 1.00 95.62 88 ALA A C 1
ATOM 671 O O . ALA A 1 88 ? -5.476 -11.478 -4.304 1.00 95.62 88 ALA A O 1
ATOM 672 N N . VAL A 1 89 ? -3.972 -11.762 -5.947 1.00 95.81 89 VAL A N 1
ATOM 673 C CA . VAL A 1 89 ? -4.953 -12.234 -6.945 1.00 95.81 89 VAL A CA 1
ATOM 674 C C . VAL A 1 89 ? -5.644 -13.549 -6.569 1.00 95.81 89 VAL A C 1
ATOM 676 O O . VAL A 1 89 ? -6.622 -13.929 -7.211 1.00 95.81 89 VAL A O 1
ATOM 679 N N . GLN A 1 90 ? -5.190 -14.235 -5.514 1.00 96.62 90 GLN A N 1
ATOM 680 C CA . GLN A 1 90 ? -5.902 -15.382 -4.939 1.00 96.62 90 GLN A CA 1
ATOM 681 C C . GLN A 1 90 ? -7.224 -14.979 -4.269 1.00 96.62 90 GLN A C 1
ATOM 683 O O . GLN A 1 90 ? -8.087 -15.834 -4.071 1.00 96.62 90 GLN A O 1
ATOM 688 N N . PHE A 1 91 ? -7.403 -13.691 -3.960 1.00 97.56 91 PHE A N 1
ATOM 689 C CA . PHE A 1 91 ? -8.587 -13.141 -3.303 1.00 97.56 91 PHE A CA 1
ATOM 690 C C . PHE A 1 91 ? -9.233 -12.042 -4.163 1.00 97.56 91 PHE A C 1
ATOM 692 O O . PHE A 1 91 ? -9.226 -10.867 -3.779 1.00 97.56 91 PHE A O 1
ATOM 699 N N . PRO A 1 92 ? -9.780 -12.391 -5.344 1.00 97.06 92 PRO A N 1
ATOM 700 C CA . PRO A 1 92 ? -10.259 -11.405 -6.309 1.00 97.06 92 PRO A CA 1
ATOM 701 C C . PRO A 1 92 ? -11.449 -10.591 -5.790 1.00 97.06 92 PRO A C 1
ATOM 703 O O . PRO A 1 92 ? -11.673 -9.481 -6.273 1.00 97.06 92 PRO A O 1
ATOM 706 N N . THR A 1 93 ? -12.192 -11.105 -4.803 1.00 97.94 93 THR A N 1
ATOM 707 C CA . THR A 1 93 ? -13.258 -10.367 -4.123 1.00 97.94 93 THR A CA 1
ATOM 708 C C . THR A 1 93 ? -13.061 -10.283 -2.613 1.00 97.94 93 THR A C 1
ATOM 710 O O . THR A 1 93 ? -12.415 -11.140 -2.007 1.00 97.94 93 THR A O 1
ATOM 713 N N . ALA A 1 94 ? -13.679 -9.279 -1.984 1.00 97.75 94 ALA A N 1
ATOM 714 C CA . ALA A 1 94 ? -13.696 -9.152 -0.527 1.00 97.75 94 ALA A CA 1
ATOM 715 C C . ALA A 1 94 ? -14.274 -10.409 0.153 1.00 97.75 94 ALA A C 1
ATOM 717 O O . ALA A 1 94 ? -13.806 -10.803 1.218 1.00 97.75 94 ALA A O 1
ATOM 718 N N . ALA A 1 95 ? -15.242 -11.086 -0.480 1.00 98.12 95 ALA A N 1
ATOM 719 C CA . ALA A 1 95 ? -15.768 -12.363 -0.009 1.00 98.12 95 ALA A CA 1
ATOM 720 C C . ALA A 1 95 ? -14.681 -13.441 0.055 1.00 98.12 95 ALA A C 1
ATOM 722 O O . ALA A 1 95 ? -14.585 -14.118 1.075 1.00 98.12 95 ALA A O 1
ATOM 723 N N . ASP A 1 96 ? -13.865 -13.570 -0.997 1.00 98.19 96 ASP A N 1
ATOM 724 C CA . ASP A 1 96 ? -12.790 -14.566 -1.056 1.00 98.19 96 ASP A CA 1
ATOM 725 C C . ASP A 1 96 ? -11.771 -14.333 0.062 1.00 98.19 96 ASP A C 1
ATOM 727 O O . ASP A 1 96 ? -11.350 -15.281 0.724 1.00 98.19 96 ASP A O 1
ATOM 731 N N . ALA A 1 97 ? -11.404 -13.075 0.318 1.00 97.50 97 ALA A N 1
ATOM 732 C CA . ALA A 1 97 ? -10.533 -12.727 1.435 1.00 97.50 97 ALA A CA 1
ATOM 733 C C . ALA A 1 97 ? -11.192 -13.036 2.787 1.00 97.50 97 ALA A C 1
ATOM 735 O O . ALA A 1 97 ? -10.616 -13.731 3.624 1.00 97.50 97 ALA A O 1
ATOM 736 N N . GLU A 1 98 ? -12.416 -12.570 3.022 1.00 96.56 98 GLU A N 1
ATOM 737 C CA . GLU A 1 98 ? -13.108 -12.783 4.298 1.00 96.56 98 GLU A CA 1
ATOM 738 C C . GLU A 1 98 ? -13.32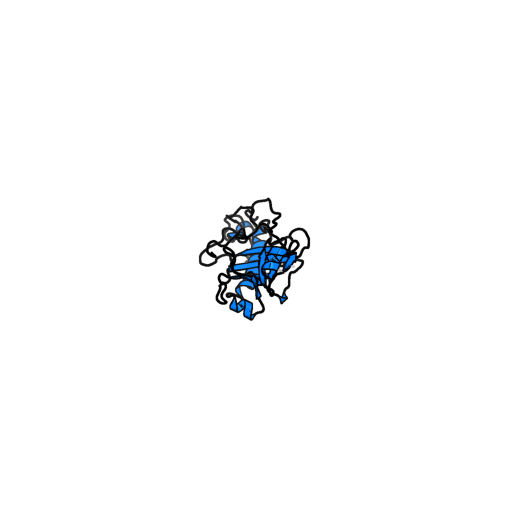1 -14.267 4.625 1.00 96.56 98 GLU A C 1
ATOM 740 O O . GLU A 1 98 ? -13.113 -14.688 5.765 1.00 96.56 98 GLU A O 1
ATOM 745 N N . ASP A 1 99 ? -13.656 -15.084 3.623 1.00 96.75 99 ASP A N 1
ATOM 746 C CA . ASP A 1 99 ? -13.812 -16.535 3.778 1.00 96.75 99 ASP A CA 1
ATOM 747 C C . ASP A 1 99 ? -12.478 -17.233 4.119 1.00 96.75 99 ASP A C 1
ATOM 749 O O . ASP A 1 99 ? -12.473 -18.356 4.630 1.00 96.75 99 ASP A O 1
ATOM 753 N N . ASN A 1 100 ? -11.347 -16.553 3.903 1.00 95.56 100 ASN A N 1
ATOM 754 C CA . ASN A 1 100 ? -9.996 -17.009 4.226 1.00 95.56 100 ASN A CA 1
ATOM 755 C C . ASN A 1 100 ? -9.363 -16.260 5.413 1.00 95.56 100 ASN A C 1
ATOM 757 O O . ASN A 1 100 ? -8.147 -16.283 5.587 1.00 95.56 100 ASN A O 1
ATOM 761 N N . GLY A 1 101 ? -10.175 -15.636 6.272 1.00 93.75 101 GLY A N 1
ATOM 762 C CA . GLY A 1 101 ? -9.709 -15.091 7.552 1.00 93.75 101 GLY A CA 1
ATOM 763 C C . GLY A 1 101 ? -9.164 -13.664 7.492 1.00 93.75 101 GLY A C 1
ATOM 764 O O . GLY A 1 101 ? -8.600 -13.183 8.480 1.00 93.75 101 GLY A O 1
ATOM 765 N N . TRP A 1 102 ? -9.357 -12.974 6.370 1.00 95.69 102 TRP A N 1
ATOM 766 C CA . TRP A 1 102 ? -9.179 -11.530 6.306 1.00 95.69 102 TRP A CA 1
ATOM 767 C C . TRP A 1 102 ? -10.388 -10.819 6.934 1.00 95.69 102 TRP A C 1
ATOM 769 O O . TRP A 1 102 ? -11.510 -11.319 6.909 1.00 95.69 102 TRP A O 1
ATOM 779 N N . PHE A 1 103 ? -10.174 -9.643 7.513 1.00 94.94 103 PHE A N 1
ATOM 780 C CA . PHE A 1 103 ? -11.218 -8.874 8.191 1.00 94.94 103 PHE A CA 1
ATOM 781 C C . PHE A 1 103 ? -11.195 -7.424 7.728 1.00 94.94 103 PHE A C 1
ATOM 783 O O . PHE A 1 103 ? -10.128 -6.816 7.725 1.00 94.94 103 PHE A O 1
ATOM 790 N N . GLN A 1 104 ? -12.353 -6.856 7.385 1.00 95.75 104 GLN A N 1
ATOM 791 C CA . GLN A 1 104 ? -12.450 -5.442 7.027 1.00 95.75 104 GLN A CA 1
ATOM 792 C C . GLN A 1 104 ? -12.092 -4.556 8.231 1.00 95.75 104 GLN A C 1
ATOM 794 O O . GLN A 1 104 ? -12.898 -4.340 9.136 1.00 95.75 104 GLN A O 1
ATOM 799 N N . LEU A 1 105 ? -10.864 -4.044 8.232 1.00 94.56 105 LEU A N 1
ATOM 800 C CA . LEU A 1 105 ? -10.300 -3.229 9.299 1.00 94.56 105 LEU A CA 1
ATOM 801 C C . LEU A 1 105 ? -10.701 -1.764 9.150 1.00 94.56 105 LEU A C 1
ATOM 803 O O . LEU A 1 105 ? -11.087 -1.138 10.138 1.00 94.56 105 LEU A O 1
ATOM 807 N N . ALA A 1 106 ? -10.612 -1.236 7.927 1.00 92.00 106 ALA A N 1
ATOM 808 C CA . ALA A 1 106 ? -10.969 0.140 7.606 1.00 92.00 106 ALA A CA 1
ATOM 809 C C . ALA A 1 106 ? -12.215 0.192 6.702 1.00 92.00 106 ALA A C 1
ATOM 811 O O . ALA A 1 106 ? -12.397 -0.671 5.829 1.00 92.00 106 ALA A O 1
ATOM 812 N N . PRO A 1 107 ? -13.102 1.183 6.907 1.00 89.94 107 PRO A N 1
ATOM 813 C CA . PRO A 1 107 ? -14.259 1.400 6.050 1.00 89.94 107 PRO A CA 1
ATOM 814 C C . PRO A 1 107 ? -13.821 1.902 4.670 1.00 89.94 107 PRO A C 1
ATOM 816 O O . PRO A 1 107 ? -12.642 2.120 4.421 1.00 89.94 107 PRO A O 1
ATOM 819 N N . TRP A 1 108 ? -14.790 2.126 3.784 1.00 91.19 108 TRP A N 1
ATOM 820 C CA . TRP A 1 108 ? -14.546 2.834 2.531 1.00 91.19 108 TRP A CA 1
ATOM 821 C C . TRP A 1 108 ? -13.904 4.202 2.744 1.00 91.19 108 TRP A C 1
ATOM 823 O O . TRP A 1 108 ? -14.494 5.076 3.389 1.00 91.19 108 TRP A O 1
ATOM 833 N N . ILE A 1 109 ? -12.749 4.394 2.118 1.00 87.44 109 ILE A N 1
ATOM 834 C CA . ILE A 1 109 ? -12.069 5.676 2.003 1.00 87.44 109 ILE A CA 1
ATOM 835 C C . ILE A 1 109 ? -12.047 6.063 0.516 1.00 87.44 109 ILE A C 1
ATOM 837 O O . ILE A 1 109 ? -11.519 5.297 -0.297 1.00 87.44 109 ILE A O 1
ATOM 841 N N . PRO A 1 110 ? -12.602 7.230 0.130 1.00 86.94 110 PRO A N 1
ATOM 842 C CA . PRO A 1 110 ? -12.484 7.731 -1.235 1.00 86.94 110 PRO A CA 1
ATOM 843 C C . PRO A 1 110 ? -11.019 7.781 -1.676 1.00 86.94 110 PRO A C 1
ATOM 845 O O . PRO A 1 110 ? -10.152 8.257 -0.948 1.00 86.94 110 PRO A O 1
ATOM 848 N N . GLY A 1 111 ? -10.753 7.253 -2.861 1.00 85.88 111 GLY A N 1
ATOM 849 C CA . GLY A 1 111 ? -9.431 7.094 -3.448 1.00 85.88 111 GLY A CA 1
ATOM 850 C C . GLY A 1 111 ? -8.710 5.805 -3.053 1.00 85.88 111 GLY A C 1
ATOM 851 O O . GLY A 1 111 ? -7.693 5.498 -3.663 1.00 85.88 111 GLY A O 1
ATOM 852 N N . GLN A 1 112 ? -9.204 5.040 -2.074 1.00 87.12 112 GLN A N 1
ATOM 853 C CA . GLN A 1 112 ? -8.502 3.861 -1.538 1.00 87.12 112 GLN A CA 1
ATOM 854 C C . GLN A 1 112 ? -9.340 2.583 -1.559 1.00 87.12 112 GLN A C 1
ATOM 856 O O . GLN A 1 112 ? -8.857 1.522 -1.946 1.00 87.12 112 GLN A O 1
ATOM 861 N N . GLY A 1 113 ? -10.614 2.700 -1.193 1.00 92.38 113 GLY A N 1
ATOM 862 C CA . GLY A 1 113 ? -11.511 1.566 -1.044 1.00 92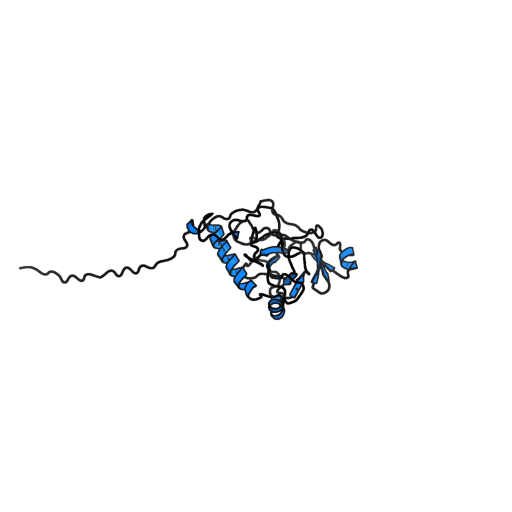.38 113 GLY A CA 1
ATOM 863 C C . GLY A 1 113 ? -11.609 1.123 0.410 1.00 92.38 113 GLY A C 1
ATOM 864 O O . GLY A 1 113 ? -11.442 1.936 1.318 1.00 92.38 113 GLY A O 1
ATOM 865 N N . THR A 1 114 ? -11.936 -0.144 0.642 1.00 95.44 114 THR A N 1
ATOM 866 C CA . THR A 1 114 ? -11.875 -0.761 1.978 1.00 95.44 114 THR A CA 1
ATOM 867 C C . THR A 1 114 ? -10.515 -1.407 2.214 1.00 95.44 114 THR A C 1
ATOM 869 O O . THR A 1 114 ? -9.877 -1.840 1.260 1.00 95.44 114 THR A O 1
ATOM 872 N N . HIS A 1 115 ? -10.099 -1.561 3.476 1.00 95.38 115 HIS A N 1
ATOM 873 C CA . HIS A 1 115 ? -8.877 -2.297 3.834 1.00 95.38 115 HIS A CA 1
ATOM 874 C C . HIS A 1 115 ? -9.219 -3.530 4.653 1.00 95.38 115 HIS A C 1
ATOM 876 O O . HIS A 1 115 ? -9.824 -3.431 5.722 1.00 95.38 115 HIS A O 1
ATOM 882 N N . HIS A 1 116 ? -8.806 -4.694 4.167 1.00 97.38 116 HIS A N 1
ATOM 883 C CA . HIS A 1 116 ? -9.045 -5.979 4.805 1.00 97.38 116 HIS A CA 1
ATOM 884 C C . HIS A 1 116 ? -7.718 -6.511 5.327 1.00 97.38 116 HIS A C 1
ATOM 886 O O . HIS A 1 116 ? -6.828 -6.768 4.530 1.00 97.38 116 HIS A O 1
ATOM 892 N N . VAL A 1 117 ? -7.564 -6.661 6.643 1.00 96.19 117 VAL A N 1
ATOM 893 C CA . VAL A 1 117 ? -6.327 -7.121 7.293 1.00 96.19 117 VAL A CA 1
ATOM 894 C C . VAL A 1 117 ? -6.331 -8.634 7.479 1.00 96.19 117 VAL A C 1
ATOM 896 O O . VAL A 1 117 ? -7.349 -9.212 7.870 1.00 96.19 117 VAL A O 1
ATOM 899 N N . HIS A 1 118 ? -5.188 -9.286 7.274 1.00 91.75 118 HIS A N 1
ATOM 900 C CA . HIS A 1 118 ? -5.033 -10.691 7.646 1.00 91.75 118 HIS A CA 1
ATOM 901 C C . HIS A 1 118 ? -4.623 -10.800 9.117 1.00 91.75 118 HIS A C 1
ATOM 903 O O . HIS A 1 118 ? -3.439 -10.749 9.460 1.00 91.75 118 HIS A O 1
ATOM 909 N N . ILE A 1 119 ? -5.605 -10.967 10.009 1.00 79.12 119 ILE A N 1
ATOM 910 C CA . ILE A 1 119 ? -5.389 -10.941 11.469 1.00 79.12 119 ILE A CA 1
ATOM 911 C C . ILE A 1 119 ? -4.321 -11.957 11.905 1.00 79.12 119 ILE A C 1
ATOM 913 O O . ILE A 1 119 ? -3.514 -11.666 12.786 1.00 79.12 119 ILE A O 1
ATOM 917 N N . ALA A 1 120 ? -4.277 -13.135 11.275 1.00 79.56 120 ALA A N 1
ATOM 918 C CA . ALA A 1 120 ? -3.320 -14.183 11.626 1.00 79.56 120 ALA A CA 1
ATOM 919 C C . ALA A 1 120 ? -1.866 -13.854 11.241 1.00 79.56 120 ALA A C 1
ATOM 921 O O . ALA A 1 120 ? -0.948 -14.424 11.827 1.00 79.56 120 ALA A O 1
ATOM 922 N N . THR A 1 121 ? -1.642 -12.948 10.281 1.00 76.06 121 THR A N 1
ATOM 923 C CA . THR A 1 121 ? -0.287 -12.471 9.951 1.00 76.06 121 THR A CA 1
ATOM 924 C C . THR A 1 121 ? 0.229 -11.504 11.015 1.00 76.06 121 THR A C 1
ATOM 926 O O . THR A 1 121 ? 1.434 -11.462 11.255 1.00 76.06 121 THR A O 1
ATOM 929 N N . GLY A 1 122 ? -0.668 -10.771 11.685 1.00 86.00 122 GLY A N 1
ATOM 930 C CA . GLY A 1 122 ? -0.288 -9.667 12.560 1.00 86.00 122 GLY A CA 1
ATOM 931 C C . GLY A 1 122 ? 0.446 -8.560 11.798 1.00 86.00 122 GLY A C 1
ATOM 932 O O . GLY A 1 122 ? 0.469 -8.544 10.568 1.00 86.00 122 GLY A O 1
ATOM 933 N N . ILE A 1 123 ? 1.049 -7.632 12.541 1.00 92.62 123 ILE A N 1
ATOM 934 C CA . ILE A 1 123 ? 1.917 -6.596 11.971 1.00 92.62 123 ILE A CA 1
ATOM 935 C C . ILE A 1 123 ? 3.370 -7.034 12.198 1.00 92.62 123 ILE A C 1
ATOM 937 O O . ILE A 1 123 ? 3.784 -7.125 13.360 1.00 92.62 123 ILE A O 1
ATOM 941 N N . PRO A 1 124 ? 4.134 -7.353 11.140 1.00 95.31 124 PRO A N 1
ATOM 942 C CA . PRO A 1 124 ? 5.530 -7.746 11.269 1.00 95.31 124 PRO A CA 1
ATOM 943 C C . PRO A 1 124 ? 6.417 -6.562 11.672 1.00 95.31 124 PRO A C 1
ATOM 945 O O . PRO A 1 124 ? 6.053 -5.399 11.510 1.00 95.31 124 PRO A O 1
ATOM 948 N N . THR A 1 125 ? 7.612 -6.867 12.177 1.00 95.94 125 THR A N 1
ATOM 949 C CA . THR A 1 125 ? 8.661 -5.870 12.462 1.00 95.94 125 THR A CA 1
ATOM 950 C C . THR A 1 125 ? 9.648 -5.692 11.308 1.00 95.94 125 THR A C 1
ATOM 952 O O . THR A 1 125 ? 10.528 -4.841 11.379 1.00 95.94 125 THR A O 1
ATOM 955 N N . GLU A 1 126 ? 9.524 -6.509 10.262 1.00 95.50 126 GLU A N 1
ATOM 956 C CA . GLU A 1 126 ? 10.358 -6.490 9.061 1.00 95.50 126 GLU A CA 1
ATOM 957 C C . GLU A 1 126 ? 9.458 -6.518 7.824 1.00 95.50 126 GLU A C 1
ATOM 959 O O . GLU A 1 126 ? 8.377 -7.115 7.847 1.00 95.50 126 GLU A O 1
ATOM 964 N N . PHE A 1 127 ? 9.898 -5.861 6.753 1.00 97.00 127 PHE A N 1
ATOM 965 C CA . PHE A 1 127 ? 9.195 -5.872 5.478 1.00 97.00 127 PHE A CA 1
ATOM 966 C C . PHE A 1 127 ? 9.398 -7.211 4.751 1.00 97.00 127 PHE A C 1
ATOM 968 O O . PHE A 1 127 ? 10.519 -7.703 4.634 1.00 97.00 127 PHE A O 1
ATOM 975 N N . ASP A 1 128 ? 8.305 -7.781 4.244 1.00 96.19 128 ASP A N 1
ATOM 976 C CA . ASP A 1 128 ? 8.294 -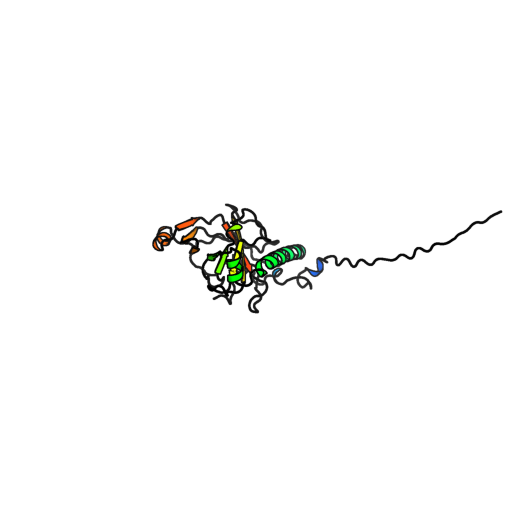8.978 3.401 1.00 96.19 128 ASP A CA 1
ATOM 977 C C . ASP A 1 128 ? 7.272 -8.773 2.278 1.00 96.19 128 ASP A C 1
ATOM 979 O O . ASP A 1 128 ? 6.060 -8.850 2.500 1.00 96.19 128 ASP A O 1
ATOM 983 N N . TRP A 1 129 ? 7.762 -8.519 1.062 1.00 95.94 129 TRP A N 1
ATOM 984 C CA . TRP A 1 129 ? 6.921 -8.266 -0.111 1.00 95.94 129 TRP A CA 1
ATOM 985 C C . TRP A 1 129 ? 6.008 -9.453 -0.448 1.00 95.94 129 TRP A C 1
ATOM 987 O O . TRP A 1 129 ? 4.946 -9.267 -1.035 1.00 95.94 129 TRP A O 1
ATOM 997 N N . THR A 1 130 ? 6.355 -10.671 -0.024 1.00 96.00 130 THR A N 1
ATOM 998 C CA . THR A 1 130 ? 5.548 -11.876 -0.270 1.00 96.00 130 THR A CA 1
ATOM 999 C C . THR A 1 130 ? 4.365 -12.013 0.691 1.00 96.00 130 THR A C 1
ATOM 1001 O O . THR A 1 130 ? 3.591 -12.967 0.608 1.00 96.00 130 THR A O 1
ATOM 1004 N N . ARG A 1 131 ? 4.214 -11.079 1.637 1.00 94.81 131 ARG A N 1
ATOM 1005 C CA . ARG A 1 131 ? 3.210 -11.141 2.703 1.00 94.81 131 ARG A CA 1
ATOM 1006 C C . ARG A 1 131 ? 2.515 -9.790 2.899 1.00 94.81 131 ARG A C 1
ATOM 1008 O O . ARG A 1 131 ? 2.733 -9.147 3.930 1.00 94.81 131 ARG A O 1
ATOM 1015 N N . PRO A 1 132 ? 1.648 -9.359 1.964 1.00 95.31 132 PRO A N 1
ATOM 1016 C CA . PRO A 1 132 ? 0.826 -8.174 2.184 1.00 95.31 132 PRO A CA 1
ATOM 1017 C C . PRO A 1 132 ? 0.022 -8.318 3.482 1.00 95.31 132 PRO A C 1
ATOM 1019 O O . PRO A 1 132 ? -0.526 -9.379 3.791 1.00 95.31 132 PRO A O 1
ATOM 1022 N N . THR A 1 133 ? -0.032 -7.245 4.268 1.00 96.06 133 THR A N 1
ATOM 1023 C CA . THR A 1 133 ? -0.754 -7.243 5.552 1.00 96.06 133 THR A CA 1
ATOM 1024 C C . THR A 1 133 ? -2.235 -6.943 5.386 1.00 96.06 133 THR A C 1
ATOM 1026 O O . THR A 1 133 ? -3.049 -7.400 6.193 1.00 96.06 133 THR A O 1
ATOM 1029 N N . MET A 1 134 ? -2.584 -6.193 4.336 1.00 96.19 134 MET A N 1
ATOM 1030 C CA . MET A 1 134 ? -3.956 -5.869 3.976 1.00 96.19 134 MET A CA 1
ATOM 1031 C C . MET A 1 134 ? -4.175 -5.996 2.468 1.00 96.19 134 MET A C 1
ATOM 1033 O O . MET A 1 134 ? -3.251 -5.798 1.680 1.00 96.19 134 MET A O 1
ATOM 1037 N N . LEU A 1 135 ? -5.415 -6.280 2.085 1.00 97.19 135 LEU A N 1
ATOM 1038 C CA . LEU A 1 135 ? -5.918 -6.195 0.715 1.00 97.19 135 LEU A CA 1
ATOM 1039 C C . LEU A 1 135 ? -6.931 -5.054 0.620 1.00 97.19 135 LEU A C 1
ATOM 1041 O O . LEU A 1 135 ? -7.663 -4.798 1.582 1.00 97.19 135 LEU A O 1
ATOM 1045 N N . MET A 1 136 ? -6.964 -4.378 -0.528 1.00 95.88 136 MET A N 1
ATOM 1046 C CA . MET A 1 136 ? -7.886 -3.276 -0.802 1.00 95.88 136 MET A CA 1
ATOM 1047 C C . MET A 1 136 ? -8.971 -3.677 -1.799 1.00 95.88 136 MET A C 1
ATOM 1049 O O . MET A 1 136 ? -8.682 -4.404 -2.753 1.00 95.88 136 MET A O 1
ATOM 1053 N N . TYR A 1 137 ? -10.200 -3.191 -1.592 1.00 96.44 137 TYR A N 1
ATOM 1054 C CA . TYR A 1 137 ? -11.346 -3.509 -2.454 1.00 96.44 137 TYR A CA 1
ATOM 1055 C C . TYR A 1 137 ? -12.198 -2.292 -2.828 1.00 96.44 137 TYR A C 1
ATOM 1057 O O . TYR A 1 137 ? -12.372 -1.360 -2.043 1.00 96.44 137 TYR A O 1
ATOM 1065 N N . ASP A 1 138 ? -12.805 -2.336 -4.017 1.00 94.62 138 ASP A N 1
ATOM 1066 C CA . ASP A 1 138 ? -13.604 -1.243 -4.596 1.00 94.62 138 ASP A CA 1
ATOM 1067 C C . ASP A 1 138 ? -15.071 -1.159 -4.114 1.00 94.62 138 ASP A C 1
ATOM 1069 O O . ASP A 1 138 ? -15.884 -0.427 -4.685 1.00 94.62 138 ASP A O 1
ATOM 1073 N N . SER A 1 139 ? -15.432 -1.852 -3.029 1.00 92.25 139 SER A N 1
ATOM 1074 C CA . SER A 1 139 ? -16.769 -1.754 -2.442 1.00 92.25 139 SER A CA 1
ATOM 1075 C C . SER A 1 139 ? -16.785 -2.057 -0.947 1.00 92.25 139 SER A C 1
ATOM 1077 O O . SER A 1 139 ? -16.065 -2.926 -0.477 1.00 92.25 139 SER A O 1
ATOM 1079 N N . ASN A 1 140 ? -17.717 -1.433 -0.214 1.00 90.50 140 ASN A N 1
ATOM 1080 C CA . ASN A 1 140 ? -18.083 -1.854 1.151 1.00 90.50 140 ASN A CA 1
ATOM 1081 C C . ASN A 1 140 ? -18.803 -3.213 1.202 1.00 90.50 140 ASN A C 1
ATOM 1083 O O . ASN A 1 140 ? -19.083 -3.729 2.280 1.00 90.50 140 ASN A O 1
ATOM 1087 N N . ASN A 1 141 ? -19.198 -3.756 0.053 1.00 91.31 141 ASN A N 1
ATOM 1088 C CA . ASN A 1 141 ? -19.895 -5.028 -0.020 1.00 91.31 141 ASN A CA 1
ATOM 1089 C C . ASN A 1 141 ? -18.906 -6.161 -0.301 1.00 91.31 141 ASN A C 1
ATOM 1091 O O . ASN A 1 141 ? -17.895 -5.972 -0.972 1.00 91.31 141 ASN A O 1
ATOM 1095 N N . ARG A 1 142 ? -19.275 -7.384 0.089 1.00 94.31 142 ARG A N 1
ATOM 1096 C CA . ARG A 1 142 ? -18.454 -8.589 -0.120 1.00 94.31 142 ARG A CA 1
ATOM 1097 C C . ARG A 1 142 ? -18.128 -8.906 -1.592 1.00 94.31 142 ARG A C 1
ATOM 1099 O O . ARG A 1 142 ? -17.293 -9.754 -1.859 1.00 94.31 142 ARG A O 1
ATOM 1106 N N . ASN A 1 143 ? -18.782 -8.267 -2.561 1.00 95.62 143 ASN A N 1
ATOM 1107 C CA . ASN A 1 143 ? -18.483 -8.425 -3.987 1.00 95.62 143 ASN A CA 1
ATOM 1108 C C . ASN A 1 143 ? -17.501 -7.376 -4.541 1.00 95.62 143 ASN A C 1
ATOM 1110 O O . ASN A 1 143 ? -17.278 -7.373 -5.754 1.00 95.62 143 ASN A O 1
ATOM 1114 N N . GLY A 1 144 ? -16.960 -6.491 -3.695 1.00 95.50 144 GLY A N 1
ATOM 1115 C CA . GLY A 1 144 ? -15.909 -5.555 -4.090 1.00 95.50 144 GLY A CA 1
ATOM 1116 C C . GLY A 1 144 ? -14.728 -6.302 -4.696 1.00 95.50 144 GLY A C 1
ATOM 1117 O O . GLY A 1 144 ? -14.368 -7.373 -4.209 1.00 95.50 144 GLY A O 1
ATOM 1118 N N . GLN A 1 145 ? -14.188 -5.773 -5.785 1.00 96.19 145 GLN A N 1
ATOM 1119 C CA . GLN A 1 145 ? -13.074 -6.349 -6.527 1.00 96.19 145 GLN A CA 1
ATOM 1120 C C . GLN A 1 145 ? -11.753 -5.854 -5.952 1.00 96.19 145 GLN A C 1
ATOM 1122 O O . GLN A 1 145 ? -11.674 -4.725 -5.467 1.00 96.19 145 GLN A O 1
ATOM 1127 N N . LEU A 1 146 ? -10.734 -6.708 -5.993 1.00 96.06 146 LEU A N 1
ATOM 1128 C CA . LEU A 1 146 ? -9.385 -6.381 -5.544 1.00 96.06 146 LEU A CA 1
ATOM 1129 C C . LEU A 1 146 ? -8.840 -5.173 -6.318 1.00 96.06 146 LEU A C 1
ATOM 1131 O O . LEU A 1 146 ? -8.870 -5.165 -7.548 1.00 96.06 146 LEU A O 1
ATOM 1135 N N . THR A 1 147 ? -8.309 -4.186 -5.600 1.00 93.94 147 THR A N 1
ATOM 1136 C CA . THR A 1 147 ? -7.716 -2.964 -6.176 1.00 93.94 147 THR A CA 1
ATOM 1137 C C . THR A 1 147 ? -6.239 -2.804 -5.841 1.00 93.94 147 THR A C 1
ATOM 1139 O O . THR A 1 147 ? -5.511 -2.137 -6.576 1.00 93.94 147 THR A O 1
ATOM 1142 N N . GLY A 1 148 ? -5.770 -3.435 -4.766 1.00 94.31 148 GLY A N 1
ATOM 1143 C CA . GLY A 1 148 ? -4.375 -3.372 -4.356 1.00 94.31 148 GLY A CA 1
ATOM 1144 C C . GLY A 1 148 ? -4.112 -4.049 -3.018 1.00 94.31 148 GLY A C 1
ATOM 1145 O O . GLY A 1 148 ? -4.930 -4.812 -2.499 1.00 94.31 148 GLY A O 1
ATOM 1146 N N . MET A 1 149 ? -2.948 -3.750 -2.463 1.00 95.00 149 MET A N 1
ATOM 1147 C CA . MET A 1 149 ? -2.417 -4.288 -1.218 1.00 95.00 149 MET A CA 1
ATOM 1148 C C . MET A 1 149 ? -1.910 -3.156 -0.329 1.00 95.00 149 MET A C 1
ATOM 1150 O O . MET A 1 149 ? -1.558 -2.081 -0.814 1.00 95.00 149 MET A O 1
ATOM 1154 N N . VAL A 1 150 ? -1.808 -3.428 0.970 1.00 94.94 150 VAL A N 1
ATOM 1155 C CA . VAL A 1 150 ? -1.072 -2.574 1.907 1.00 94.94 150 VAL A CA 1
ATOM 1156 C C . VAL A 1 150 ? -0.126 -3.415 2.752 1.00 94.94 150 VAL A C 1
ATOM 1158 O O . VAL A 1 150 ? -0.485 -4.481 3.271 1.00 94.94 150 VAL A O 1
ATOM 1161 N N . TYR A 1 151 ? 1.086 -2.905 2.927 1.00 95.88 151 TYR A N 1
ATOM 1162 C CA . TYR A 1 151 ? 2.085 -3.433 3.847 1.00 95.88 151 TYR A CA 1
ATOM 1163 C C . TYR A 1 151 ? 2.134 -2.558 5.087 1.00 95.88 151 TYR A C 1
ATOM 1165 O O . TYR A 1 151 ? 2.338 -1.359 4.975 1.00 95.88 151 TYR A O 1
ATOM 1173 N N . ALA A 1 152 ? 1.959 -3.164 6.256 1.00 95.56 152 ALA A N 1
ATOM 1174 C CA . ALA A 1 152 ? 2.117 -2.544 7.558 1.00 95.56 152 ALA A CA 1
ATOM 1175 C C . ALA A 1 152 ? 3.354 -3.137 8.234 1.00 95.56 152 ALA A C 1
ATOM 1177 O O . ALA A 1 152 ? 3.433 -4.353 8.404 1.00 95.56 152 ALA A O 1
ATOM 1178 N N . VAL A 1 153 ? 4.304 -2.304 8.646 1.00 96.75 153 VAL A N 1
ATOM 1179 C CA . VAL A 1 153 ? 5.528 -2.743 9.327 1.00 96.75 153 VAL A CA 1
ATOM 1180 C C . VAL A 1 153 ? 5.721 -1.923 10.592 1.00 96.75 153 VAL A C 1
ATOM 1182 O O . VAL A 1 153 ? 5.823 -0.700 10.546 1.00 96.75 153 VAL A O 1
ATOM 1185 N N . ASN A 1 154 ? 5.779 -2.592 11.740 1.00 96.44 154 ASN A N 1
ATOM 1186 C CA . ASN A 1 154 ? 6.019 -1.942 13.021 1.00 96.44 154 ASN A CA 1
ATOM 1187 C C . ASN A 1 154 ? 7.516 -1.913 13.330 1.00 96.44 154 ASN A C 1
ATOM 1189 O O . ASN A 1 154 ? 8.058 -2.852 13.917 1.00 96.44 154 ASN A O 1
ATOM 1193 N N . THR A 1 155 ? 8.186 -0.834 12.939 1.00 96.00 155 THR A N 1
ATOM 1194 C CA . THR A 1 155 ? 9.611 -0.638 13.241 1.00 96.00 155 THR A CA 1
ATOM 1195 C C . THR A 1 155 ? 9.825 0.013 14.608 1.00 96.00 155 THR A C 1
ATOM 1197 O O . THR A 1 155 ? 10.935 -0.024 15.140 1.00 96.00 155 THR A O 1
ATOM 1200 N N . GLY A 1 156 ? 8.786 0.643 15.176 1.00 92.44 156 GLY A N 1
ATOM 1201 C CA . GLY A 1 156 ? 8.900 1.478 16.377 1.00 92.44 156 GLY A CA 1
ATOM 1202 C C . GLY A 1 156 ? 9.820 2.695 16.196 1.00 92.44 156 GLY A C 1
ATOM 1203 O O . GLY A 1 156 ? 10.248 3.293 17.184 1.00 92.44 156 GLY A O 1
ATOM 1204 N N . GLY A 1 157 ? 10.171 3.033 14.951 1.00 89.56 157 GLY A N 1
ATOM 1205 C CA . GLY A 1 157 ? 11.192 4.015 14.598 1.00 89.56 157 GLY A CA 1
ATOM 1206 C C . GLY A 1 157 ? 11.013 4.532 13.166 1.00 89.56 157 GLY A C 1
ATOM 1207 O O . GLY A 1 157 ? 9.876 4.685 12.735 1.00 89.56 157 GLY A O 1
ATOM 1208 N N . PRO A 1 158 ? 12.098 4.830 12.425 1.00 90.81 158 PRO A N 1
ATOM 1209 C CA . PRO A 1 158 ? 12.031 5.240 11.015 1.00 90.81 158 PRO A CA 1
ATOM 1210 C C . PRO A 1 158 ? 11.363 4.185 10.110 1.00 90.81 158 PRO A C 1
ATOM 1212 O O . PRO A 1 158 ? 11.287 3.018 10.517 1.00 90.81 158 PRO A O 1
ATOM 1215 N N . PRO A 1 159 ? 10.903 4.556 8.897 1.00 92.44 159 PRO A N 1
ATOM 1216 C CA . PRO A 1 159 ? 10.351 3.588 7.952 1.00 92.44 159 PRO A CA 1
ATOM 1217 C C . PRO A 1 159 ? 11.394 2.521 7.585 1.00 92.44 159 PRO A C 1
ATOM 1219 O O . PRO A 1 159 ? 12.598 2.805 7.611 1.00 92.44 159 PRO A O 1
ATOM 1222 N N . PRO A 1 160 ? 10.958 1.289 7.276 1.00 94.56 160 PRO A N 1
ATOM 1223 C CA . PRO A 1 160 ? 11.853 0.256 6.778 1.00 94.56 160 PRO A CA 1
ATOM 1224 C C . PRO A 1 160 ? 12.267 0.543 5.325 1.00 94.56 160 PRO A C 1
ATOM 1226 O O . PRO A 1 160 ? 11.627 1.321 4.621 1.00 94.56 160 PRO A O 1
ATOM 1229 N N . GLU A 1 161 ? 13.306 -0.149 4.858 1.00 93.62 161 GLU A N 1
ATOM 1230 C CA . GLU A 1 161 ? 13.504 -0.352 3.416 1.00 93.62 161 GLU A CA 1
ATOM 1231 C C . GLU A 1 161 ? 12.331 -1.180 2.861 1.00 93.62 161 GLU A C 1
ATOM 1233 O O . GLU A 1 161 ? 11.882 -2.129 3.516 1.00 93.62 161 GLU A O 1
ATOM 1238 N N . GLY A 1 162 ? 11.824 -0.805 1.685 1.00 94.94 162 GLY A N 1
ATOM 1239 C CA . GLY A 1 162 ? 10.632 -1.393 1.074 1.00 94.94 162 GLY A CA 1
ATOM 1240 C C . GLY A 1 162 ? 10.931 -2.254 -0.148 1.00 94.94 162 GLY A C 1
ATOM 1241 O O . GLY A 1 162 ? 11.833 -3.100 -0.134 1.00 94.94 162 GLY A O 1
ATOM 1242 N N . PHE A 1 163 ? 10.133 -2.064 -1.197 1.00 95.69 163 PHE A N 1
ATOM 1243 C CA . PHE A 1 163 ? 10.439 -2.599 -2.511 1.00 95.69 163 PHE A CA 1
ATOM 1244 C C . PHE A 1 163 ? 11.769 -2.041 -3.036 1.00 95.69 163 PHE A C 1
ATOM 1246 O O . PHE A 1 163 ? 12.386 -1.140 -2.472 1.00 95.69 163 PHE A O 1
ATOM 1253 N N . TYR A 1 164 ? 12.307 -2.667 -4.080 1.00 93.25 164 TYR A N 1
ATOM 1254 C CA . TYR A 1 164 ? 13.638 -2.300 -4.537 1.00 93.25 164 TYR A CA 1
ATOM 1255 C C . TYR A 1 164 ? 13.590 -1.019 -5.374 1.00 93.25 164 TYR A C 1
ATOM 1257 O O . TYR A 1 164 ? 13.085 -1.006 -6.495 1.00 93.25 164 TYR A O 1
ATOM 1265 N N . GLY A 1 165 ? 14.181 0.052 -4.857 1.00 89.50 165 GLY A N 1
ATOM 1266 C CA . GLY A 1 165 ? 14.131 1.379 -5.461 1.00 89.50 165 GLY A CA 1
ATOM 1267 C C . GLY A 1 165 ? 13.934 2.441 -4.387 1.00 89.50 165 GLY A C 1
ATOM 1268 O O . GLY A 1 165 ? 14.039 2.144 -3.205 1.00 89.50 165 GLY A O 1
ATOM 1269 N N . ASP A 1 166 ? 13.653 3.670 -4.816 1.00 88.12 166 ASP A N 1
ATOM 1270 C CA . ASP A 1 166 ? 13.455 4.809 -3.907 1.00 88.12 166 ASP A CA 1
ATOM 1271 C C . ASP A 1 166 ? 11.999 5.323 -3.929 1.00 88.12 166 ASP A C 1
ATOM 1273 O O . ASP A 1 166 ? 11.712 6.401 -3.416 1.00 88.12 166 ASP A O 1
ATOM 1277 N N . ASN A 1 167 ? 11.072 4.572 -4.541 1.00 91.75 167 ASN A N 1
ATOM 1278 C CA . ASN A 1 167 ? 9.686 5.013 -4.762 1.00 91.75 167 ASN A CA 1
ATOM 1279 C C . ASN A 1 167 ? 8.717 4.587 -3.641 1.00 91.75 167 ASN A C 1
ATOM 1281 O O . ASN A 1 167 ? 7.555 4.999 -3.648 1.00 91.75 167 ASN A O 1
ATOM 1285 N N . ASP A 1 168 ? 9.184 3.798 -2.668 1.00 89.94 168 ASP A N 1
ATOM 1286 C CA . ASP A 1 168 ? 8.427 3.363 -1.493 1.00 89.94 168 ASP A CA 1
ATOM 1287 C C . ASP A 1 168 ? 8.193 4.518 -0.521 1.00 89.94 168 ASP A C 1
ATOM 1289 O O . ASP A 1 168 ? 8.895 4.691 0.475 1.00 89.94 168 ASP A O 1
ATOM 1293 N N . HIS A 1 169 ? 7.201 5.346 -0.809 1.00 89.62 169 HIS A N 1
ATOM 1294 C CA . HIS A 1 169 ? 6.862 6.464 0.056 1.00 89.62 169 HIS A CA 1
ATOM 1295 C C . HIS A 1 169 ? 5.926 6.018 1.188 1.00 89.62 169 HIS A C 1
ATOM 1297 O O . HIS A 1 169 ? 4.707 6.157 1.110 1.00 89.62 169 HIS A O 1
ATOM 1303 N N . TRP A 1 170 ? 6.513 5.479 2.256 1.00 91.81 170 TRP A N 1
ATOM 1304 C CA . TRP A 1 170 ? 5.806 5.075 3.474 1.00 91.81 170 TRP A CA 1
ATOM 1305 C C . TRP A 1 170 ? 5.152 6.257 4.220 1.00 91.81 170 TRP A C 1
ATOM 1307 O O . TRP A 1 170 ? 5.713 7.356 4.289 1.00 91.81 170 TRP A O 1
ATOM 1317 N N . HIS A 1 171 ? 4.034 5.997 4.904 1.00 91.44 171 HIS A N 1
ATOM 1318 C CA . HIS A 1 171 ? 3.473 6.875 5.944 1.00 91.44 171 HIS A CA 1
ATOM 1319 C C . HIS A 1 171 ? 3.174 6.132 7.240 1.00 91.44 171 HIS A C 1
ATOM 1321 O O . HIS A 1 171 ? 3.071 4.914 7.264 1.00 91.44 171 HIS A O 1
ATOM 1327 N N . ALA A 1 172 ? 2.977 6.876 8.320 1.00 91.62 172 ALA A N 1
ATOM 1328 C CA . ALA A 1 172 ? 2.434 6.379 9.574 1.00 91.62 172 ALA A CA 1
ATOM 1329 C C . ALA A 1 172 ? 1.276 7.269 10.032 1.00 91.62 172 ALA A C 1
ATOM 1331 O O . ALA A 1 172 ? 1.283 8.483 9.814 1.00 91.62 172 ALA A O 1
ATOM 1332 N N . HIS A 1 173 ? 0.306 6.676 10.719 1.00 90.31 173 HIS A N 1
ATOM 1333 C CA . HIS A 1 173 ? -0.690 7.430 11.480 1.00 90.31 173 HIS A CA 1
ATOM 1334 C C . HIS A 1 173 ? -0.154 7.684 12.888 1.00 90.31 173 HIS A C 1
ATOM 1336 O O . HIS A 1 173 ? 0.441 6.794 13.482 1.00 90.31 173 HIS A O 1
ATOM 1342 N N . GLN A 1 174 ? -0.388 8.859 13.469 1.00 89.06 174 GLN A N 1
ATOM 1343 C CA . GLN A 1 174 ? -0.043 9.099 14.874 1.00 89.06 174 GLN A CA 1
ATOM 1344 C C . GLN A 1 174 ? -0.902 8.228 15.798 1.00 89.06 174 GLN A C 1
ATOM 1346 O O . GLN A 1 174 ? -0.382 7.519 16.657 1.00 89.06 174 GLN A O 1
ATOM 1351 N N . ALA A 1 175 ? -2.221 8.254 15.605 1.00 91.25 175 ALA A N 1
ATOM 1352 C CA . ALA A 1 175 ? -3.158 7.432 16.352 1.00 91.25 175 ALA A CA 1
ATOM 1353 C C . ALA A 1 175 ? -4.421 7.175 15.533 1.00 91.25 175 ALA A C 1
ATOM 1355 O O . ALA A 1 175 ? -4.927 8.068 14.860 1.00 91.25 175 ALA A O 1
ATOM 1356 N N . LEU A 1 176 ? -4.956 5.963 15.650 1.00 92.94 176 LEU A N 1
ATOM 1357 C CA . LEU A 1 176 ? -6.188 5.547 14.987 1.00 92.94 176 LEU A CA 1
ATOM 1358 C C . LEU A 1 176 ? -7.271 5.274 16.030 1.00 92.94 176 LEU A C 1
ATOM 1360 O O . LEU A 1 176 ? -7.030 4.586 17.025 1.00 92.94 176 LEU A O 1
ATOM 1364 N N . CYS A 1 177 ? -8.479 5.779 15.792 1.00 95.31 177 CYS A N 1
ATOM 1365 C CA . CYS A 1 177 ? -9.627 5.558 16.661 1.00 95.31 177 CYS A CA 1
ATOM 1366 C C . CYS A 1 177 ? -10.301 4.227 16.315 1.00 95.31 177 CYS A C 1
ATOM 1368 O O . CYS A 1 177 ? -10.883 4.075 15.238 1.00 95.31 177 CYS A O 1
ATOM 1370 N N . TYR A 1 178 ? -10.261 3.269 17.240 1.00 96.12 178 TYR A N 1
ATOM 1371 C CA . TYR A 1 178 ? -10.867 1.951 17.081 1.00 96.12 178 TYR A CA 1
ATOM 1372 C C . TYR A 1 178 ? -12.199 1.847 17.809 1.00 96.12 178 TYR A C 1
ATOM 1374 O O . TYR A 1 178 ? -12.330 2.237 18.967 1.00 96.12 178 TYR A O 1
ATOM 1382 N N . ARG A 1 179 ? -13.177 1.203 17.172 1.00 96.12 179 ARG A N 1
ATOM 1383 C CA . ARG A 1 179 ? -14.434 0.794 17.806 1.00 96.12 179 ARG A CA 1
ATOM 1384 C C . ARG A 1 179 ? -14.807 -0.599 17.332 1.00 96.12 179 ARG A C 1
ATOM 1386 O O . ARG A 1 179 ? -14.907 -0.835 16.135 1.00 96.12 179 ARG A O 1
ATOM 1393 N N . ASN A 1 180 ? -15.024 -1.519 18.274 1.00 93.56 180 ASN A N 1
ATOM 1394 C CA . ASN A 1 180 ? -15.366 -2.921 17.995 1.00 93.56 180 ASN A CA 1
ATOM 1395 C C . ASN A 1 180 ? -14.403 -3.617 17.008 1.00 93.56 180 ASN A C 1
ATOM 1397 O O . ASN A 1 180 ? -14.836 -4.408 16.177 1.00 93.56 180 ASN A O 1
ATOM 1401 N N . GLY A 1 181 ? -13.104 -3.312 17.090 1.00 89.81 181 GLY A N 1
ATOM 1402 C CA . GLY A 1 181 ? -12.075 -3.919 16.237 1.00 89.81 181 GLY A CA 1
ATOM 1403 C C . GLY A 1 181 ? -11.920 -3.294 14.846 1.00 89.81 181 GLY A C 1
ATOM 1404 O O . GLY A 1 181 ? -11.031 -3.710 14.116 1.00 89.81 181 GLY A O 1
ATOM 1405 N N . THR A 1 182 ? -12.725 -2.289 14.493 1.00 93.12 182 THR A N 1
ATOM 1406 C CA . THR A 1 182 ? -12.612 -1.540 13.227 1.00 93.12 182 THR A CA 1
ATOM 1407 C C . THR A 1 182 ? -12.098 -0.127 13.465 1.00 93.12 182 THR A C 1
ATOM 1409 O O . THR A 1 182 ? -12.427 0.475 14.493 1.00 93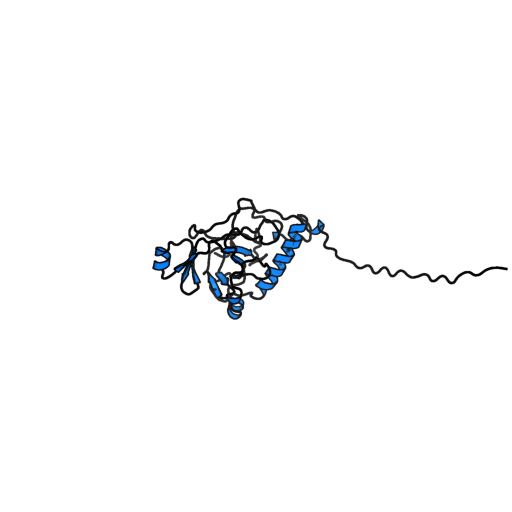.12 182 THR A O 1
ATOM 1412 N N . ILE A 1 183 ? -11.356 0.417 12.505 1.00 93.31 183 ILE A N 1
ATOM 1413 C CA . ILE A 1 183 ? -10.955 1.825 12.479 1.00 93.31 183 ILE A CA 1
ATOM 1414 C C . ILE A 1 183 ? -12.183 2.669 12.124 1.00 93.31 183 ILE A C 1
ATOM 1416 O O . ILE A 1 183 ? -12.881 2.396 11.152 1.00 93.31 183 ILE A O 1
ATOM 1420 N N . VAL A 1 184 ? -12.463 3.695 12.926 1.00 93.06 184 VAL A N 1
ATOM 1421 C CA . VAL A 1 184 ? -13.604 4.610 12.734 1.00 93.06 184 VAL A CA 1
ATOM 1422 C C . VAL A 1 184 ? -13.195 6.079 12.642 1.00 93.06 184 VAL A C 1
ATOM 1424 O O . VAL A 1 184 ? -14.056 6.938 12.461 1.00 93.06 184 VAL A O 1
ATOM 1427 N N . GLY A 1 185 ? -11.902 6.375 12.753 1.00 90.19 185 GLY A N 1
ATOM 1428 C CA . GLY A 1 185 ? -11.360 7.714 12.570 1.00 90.19 185 GLY A CA 1
ATOM 1429 C C . GLY A 1 185 ? -9.839 7.741 12.671 1.00 90.19 185 GLY A C 1
ATOM 1430 O O . GLY A 1 185 ? -9.236 6.841 13.255 1.00 90.19 185 GLY A O 1
ATOM 1431 N N . ASP A 1 186 ? -9.257 8.801 12.128 1.00 88.56 186 ASP A N 1
ATOM 1432 C CA . ASP A 1 186 ? -7.841 9.148 12.227 1.00 88.56 186 ASP A CA 1
ATOM 1433 C C . ASP A 1 186 ? -7.711 10.601 12.705 1.00 88.56 186 ASP A C 1
ATOM 1435 O O . ASP A 1 186 ? -8.609 11.417 12.476 1.00 88.56 186 ASP A O 1
ATOM 1439 N N . GLY A 1 187 ? -6.633 10.901 13.431 1.00 84.38 187 GLY A N 1
ATOM 1440 C CA . GLY A 1 187 ? -6.312 12.246 13.911 1.00 84.38 187 GLY A CA 1
ATOM 1441 C C . GLY A 1 187 ? -7.334 12.852 14.876 1.00 84.38 187 GLY A C 1
ATOM 1442 O O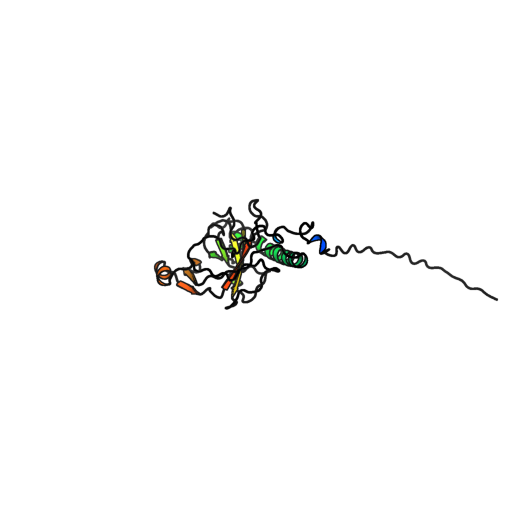 . GLY A 1 187 ? -7.360 14.070 15.068 1.00 84.38 187 GLY A O 1
ATOM 1443 N N . LEU A 1 188 ? -8.189 12.022 15.477 1.00 90.69 188 LEU A N 1
ATOM 1444 C CA . LEU A 1 188 ? -9.136 12.442 16.505 1.00 90.69 188 LEU A CA 1
ATOM 1445 C C . LEU A 1 188 ? -8.418 12.626 17.844 1.00 90.69 188 LEU A C 1
ATOM 1447 O O . LEU A 1 188 ? -7.574 11.811 18.216 1.00 90.69 188 LEU A O 1
ATOM 1451 N N . THR A 1 189 ? -8.802 13.646 18.617 1.00 92.94 189 THR A N 1
ATOM 1452 C CA . THR A 1 189 ? -8.420 13.693 20.038 1.00 92.94 189 THR A CA 1
ATOM 1453 C C . THR A 1 189 ? -9.078 12.542 20.798 1.00 92.94 189 THR A C 1
ATOM 1455 O O . THR A 1 189 ? -10.088 11.988 20.350 1.00 92.94 189 THR A O 1
ATOM 1458 N N . ASP A 1 190 ? -8.545 12.201 21.971 1.00 95.62 190 ASP A N 1
ATOM 1459 C CA . ASP A 1 190 ? -9.117 11.141 22.807 1.00 95.62 190 ASP A CA 1
ATOM 1460 C C . ASP A 1 190 ? -10.583 11.433 23.145 1.00 95.62 190 ASP A C 1
ATOM 1462 O O . ASP A 1 190 ? -11.428 10.555 23.000 1.00 95.62 190 ASP A O 1
ATOM 1466 N N . GLU A 1 191 ? -10.935 12.686 23.454 1.00 97.06 191 GLU A N 1
ATOM 1467 C CA . GLU A 1 191 ? -12.325 13.064 23.731 1.00 97.06 191 GLU A CA 1
ATOM 1468 C C . GLU A 1 191 ? -13.240 12.887 22.510 1.00 97.06 191 GLU A C 1
ATOM 1470 O O . GLU A 1 191 ? -14.399 12.496 22.654 1.00 97.06 191 GLU A O 1
ATOM 1475 N N . GLN A 1 192 ? -12.746 13.171 21.299 1.00 95.81 192 GLN A N 1
ATOM 1476 C CA . GLN A 1 192 ? -13.509 12.979 20.062 1.00 95.81 192 GLN A CA 1
ATOM 1477 C C . GLN A 1 192 ? -13.726 11.492 19.764 1.00 95.81 192 GLN A C 1
ATOM 1479 O O . GLN A 1 192 ? -14.830 11.102 19.376 1.00 95.81 192 GLN A O 1
ATOM 1484 N N . CYS A 1 193 ? -12.697 10.666 19.969 1.00 96.38 193 CYS A N 1
ATOM 1485 C CA . CYS A 1 193 ? -12.781 9.223 19.783 1.00 96.38 193 CYS A CA 1
ATOM 1486 C C . CYS A 1 193 ? -13.698 8.568 20.837 1.00 96.38 193 CYS A C 1
ATOM 1488 O O . CYS A 1 193 ? -14.591 7.788 20.492 1.00 96.38 193 CYS A O 1
ATOM 1490 N N . GLU A 1 194 ? -13.575 8.953 22.109 1.00 97.75 194 GLU A N 1
ATOM 1491 C CA . GLU A 1 194 ? -14.449 8.488 23.193 1.00 97.75 194 GLU A CA 1
ATOM 1492 C C . GLU A 1 194 ? -15.914 8.891 22.968 1.00 97.75 194 GLU A C 1
ATOM 1494 O O . GLU A 1 194 ? -16.821 8.091 23.207 1.00 97.75 194 GLU A O 1
ATOM 1499 N N . ALA A 1 195 ? -16.173 10.098 22.446 1.00 97.75 195 ALA A N 1
ATOM 1500 C CA . ALA A 1 195 ? -17.528 10.579 22.164 1.00 97.75 195 ALA A CA 1
ATOM 1501 C C . ALA A 1 195 ? -18.282 9.722 21.131 1.00 97.75 195 ALA A C 1
ATOM 1503 O O . ALA A 1 195 ? -19.514 9.665 21.160 1.00 97.75 195 ALA A O 1
ATOM 1504 N N . ILE A 1 196 ? -17.564 9.027 20.243 1.00 96.06 196 ILE A N 1
ATOM 1505 C CA . ILE A 1 196 ? -18.142 8.060 19.299 1.00 96.06 196 ILE A CA 1
ATOM 1506 C C . ILE A 1 196 ? -18.060 6.612 19.808 1.00 96.06 196 ILE A C 1
ATOM 1508 O O . ILE A 1 196 ? -18.413 5.680 19.078 1.00 96.06 196 ILE A O 1
ATOM 1512 N N . GLY A 1 197 ? -17.648 6.411 21.062 1.00 96.94 197 GLY A N 1
ATOM 1513 C CA . GLY A 1 197 ? -17.509 5.109 21.710 1.00 96.94 197 GLY A CA 1
ATOM 1514 C C . GLY A 1 197 ? -16.295 4.314 21.235 1.00 96.94 197 GLY A C 1
ATOM 1515 O O . GLY A 1 197 ? -16.337 3.084 21.262 1.00 96.94 197 GLY A O 1
ATOM 1516 N N . GLY A 1 198 ? -15.269 4.997 20.728 1.00 97.38 198 GLY A N 1
ATOM 1517 C CA . GLY A 1 198 ? -14.000 4.403 20.333 1.00 97.38 198 GLY A CA 1
ATOM 1518 C C . GLY A 1 198 ? -12.896 4.604 21.372 1.00 97.38 198 GLY A C 1
ATOM 1519 O O . GLY A 1 198 ? -13.101 5.225 22.413 1.00 97.38 198 GLY A O 1
ATOM 1520 N N . VAL A 1 199 ? -11.719 4.062 21.062 1.00 97.81 199 VAL A N 1
ATOM 1521 C CA . VAL A 1 199 ? -10.466 4.249 21.803 1.00 97.81 199 VAL A CA 1
ATOM 1522 C C . VAL A 1 199 ? -9.348 4.528 20.802 1.00 97.81 199 VAL A C 1
ATOM 1524 O O . VAL A 1 199 ? -9.192 3.778 19.836 1.00 97.81 199 VAL A O 1
ATOM 1527 N N . ASN A 1 200 ? -8.573 5.588 21.026 1.00 96.38 200 ASN A N 1
ATOM 1528 C CA . ASN A 1 200 ? -7.382 5.858 20.230 1.00 96.38 200 ASN A CA 1
ATOM 1529 C C . ASN A 1 200 ? -6.281 4.854 20.570 1.00 96.38 200 ASN A C 1
ATOM 1531 O O . ASN A 1 200 ? -5.995 4.580 21.736 1.00 96.38 200 ASN A O 1
ATOM 1535 N N . VAL A 1 201 ? -5.651 4.319 19.531 1.00 94.56 201 VAL A N 1
ATOM 1536 C CA . VAL A 1 201 ? -4.490 3.438 19.630 1.00 94.56 201 VAL A CA 1
ATOM 1537 C C . VAL A 1 201 ? -3.334 4.115 18.912 1.00 94.56 201 VAL A C 1
ATOM 1539 O O . VAL A 1 201 ? -3.476 4.501 17.752 1.00 94.56 201 VAL A O 1
ATOM 1542 N N . ASP A 1 202 ? -2.207 4.255 19.609 1.00 92.81 202 ASP A N 1
ATOM 1543 C CA . ASP A 1 202 ? -0.959 4.755 19.029 1.00 92.81 202 ASP A CA 1
ATOM 1544 C C . ASP A 1 202 ? -0.529 3.861 17.859 1.00 92.81 202 ASP A C 1
ATOM 1546 O O . ASP A 1 202 ? -0.419 2.639 17.996 1.00 92.81 202 ASP A O 1
ATOM 1550 N N . ALA A 1 203 ? -0.315 4.490 16.709 1.00 92.19 203 ALA A N 1
ATOM 1551 C CA . ALA A 1 203 ? 0.101 3.843 15.473 1.00 92.19 203 ALA A CA 1
ATOM 1552 C C . ALA A 1 203 ? 1.394 4.456 14.910 1.00 92.19 203 ALA A C 1
ATOM 1554 O O . ALA A 1 203 ? 1.828 4.073 13.827 1.00 92.19 203 ALA A O 1
ATOM 1555 N N . SER A 1 204 ? 2.041 5.363 15.654 1.00 90.81 204 SER A N 1
ATOM 1556 C CA . SER A 1 204 ? 3.160 6.182 15.167 1.00 90.81 204 SER A CA 1
ATOM 1557 C C . SER A 1 204 ? 4.409 5.387 14.769 1.00 90.81 204 SER A C 1
ATOM 1559 O O . SER A 1 204 ? 5.232 5.878 14.001 1.00 90.81 204 SER A O 1
ATOM 1561 N N . GLY A 1 205 ? 4.551 4.155 15.269 1.00 92.06 205 GLY A N 1
ATOM 1562 C CA . GLY A 1 205 ? 5.625 3.227 14.901 1.00 92.06 205 GLY A CA 1
ATOM 1563 C C . GLY A 1 205 ? 5.275 2.243 13.780 1.00 92.06 205 GLY A C 1
ATOM 1564 O O . GLY A 1 205 ? 6.113 1.403 13.449 1.00 92.06 205 GLY A O 1
ATOM 1565 N N . ILE A 1 206 ? 4.052 2.302 13.240 1.00 94.56 206 ILE A N 1
ATOM 1566 C CA . ILE A 1 206 ? 3.546 1.404 12.199 1.00 94.56 206 ILE A CA 1
ATOM 1567 C C . ILE A 1 206 ? 3.554 2.149 10.866 1.00 94.56 206 ILE A C 1
ATOM 1569 O O . ILE A 1 206 ? 2.761 3.063 10.646 1.00 94.56 206 ILE A O 1
ATOM 1573 N N . TRP A 1 207 ? 4.436 1.715 9.974 1.00 94.94 207 TRP A N 1
ATOM 1574 C CA . TRP A 1 207 ? 4.583 2.260 8.632 1.00 94.94 207 TRP A CA 1
ATOM 1575 C C . TRP A 1 207 ? 3.724 1.496 7.641 1.00 94.94 207 TRP A C 1
ATOM 1577 O O . TRP A 1 207 ? 3.720 0.267 7.644 1.00 94.94 207 TRP A O 1
ATOM 1587 N N . LEU A 1 208 ? 3.018 2.234 6.799 1.00 94.12 208 LEU A N 1
ATOM 1588 C CA . LEU A 1 208 ? 2.106 1.758 5.779 1.00 94.12 208 LEU A CA 1
ATOM 1589 C C . LEU A 1 208 ? 2.635 2.126 4.397 1.00 94.12 208 LEU A C 1
ATOM 1591 O O . LEU A 1 208 ? 3.072 3.255 4.172 1.00 94.12 208 LEU A O 1
ATOM 1595 N N . LEU A 1 209 ? 2.567 1.162 3.486 1.00 93.56 209 LEU A N 1
ATOM 1596 C CA . LEU A 1 209 ? 2.846 1.344 2.070 1.00 93.56 209 LEU A CA 1
ATOM 1597 C C . LEU A 1 209 ? 1.719 0.721 1.256 1.00 93.56 209 LEU A C 1
ATOM 1599 O O . LEU A 1 209 ? 1.448 -0.479 1.374 1.00 93.56 209 LEU A O 1
ATOM 1603 N N . HIS A 1 210 ? 1.090 1.536 0.419 1.00 92.81 210 HIS A N 1
ATOM 1604 C CA . HIS A 1 210 ? 0.051 1.108 -0.510 1.00 92.81 210 HIS A CA 1
ATOM 1605 C C . HIS A 1 210 ? 0.675 0.701 -1.838 1.00 92.81 210 HIS A C 1
ATOM 1607 O O . HIS A 1 210 ? 1.525 1.408 -2.373 1.00 92.81 210 HIS A O 1
ATOM 1613 N N . VAL A 1 211 ? 0.224 -0.431 -2.377 1.00 93.44 211 VAL A N 1
ATOM 1614 C CA . VAL A 1 211 ? 0.678 -0.975 -3.661 1.00 93.44 211 VAL A CA 1
ATOM 1615 C C . VAL A 1 211 ? -0.544 -1.310 -4.503 1.00 93.44 211 VAL A C 1
ATOM 1617 O O . VAL A 1 211 ? -1.347 -2.173 -4.139 1.00 93.44 211 VAL A O 1
ATOM 1620 N N . TRP A 1 212 ? -0.715 -0.613 -5.618 1.00 91.81 212 TRP A N 1
ATOM 1621 C CA . TRP A 1 212 ? -1.851 -0.786 -6.519 1.00 91.81 212 TRP A CA 1
ATOM 1622 C C . TRP A 1 212 ? -1.673 -1.988 -7.439 1.00 91.81 212 TRP A C 1
ATOM 1624 O O . TRP A 1 212 ? -0.556 -2.403 -7.746 1.00 91.81 212 TRP A O 1
ATOM 1634 N N . LEU A 1 213 ? -2.789 -2.534 -7.928 1.00 91.06 213 LEU A N 1
ATOM 1635 C CA . LEU A 1 213 ? -2.722 -3.424 -9.082 1.00 91.06 213 LEU A CA 1
ATOM 1636 C C . LEU A 1 213 ? -2.203 -2.649 -10.307 1.00 91.06 213 LEU A C 1
ATOM 1638 O O . LEU A 1 213 ? -2.605 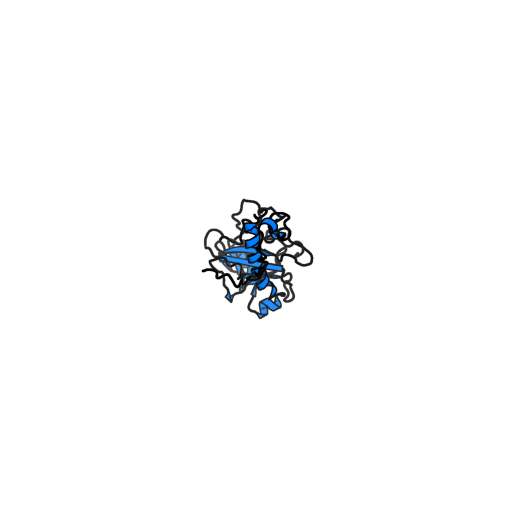-1.498 -10.501 1.00 91.06 213 LEU A O 1
ATOM 1642 N N . PRO A 1 214 ? -1.372 -3.270 -11.168 1.00 86.38 214 PRO A N 1
ATOM 1643 C CA . PRO A 1 214 ? -0.848 -2.599 -12.350 1.00 86.38 214 PRO A CA 1
ATOM 1644 C C . PRO A 1 214 ? -1.921 -2.035 -13.286 1.00 86.38 214 PRO A C 1
ATOM 1646 O O . PRO A 1 214 ? -1.762 -0.968 -13.878 1.00 86.38 214 PRO A O 1
ATOM 1649 N N . GLU A 1 215 ? -3.030 -2.758 -13.406 1.00 82.06 215 GLU A N 1
ATOM 1650 C CA . GLU A 1 215 ? -4.216 -2.316 -14.118 1.00 82.06 215 GLU A CA 1
ATOM 1651 C C . GLU A 1 215 ? -5.455 -2.667 -13.300 1.00 82.06 215 GLU A C 1
ATOM 1653 O O . GLU A 1 215 ? -5.609 -3.794 -12.823 1.00 82.06 215 GLU A O 1
ATOM 1658 N N . TYR A 1 216 ? -6.373 -1.713 -13.177 1.00 81.31 216 TYR A N 1
ATOM 1659 C CA . TYR A 1 216 ? -7.676 -1.935 -12.567 1.00 81.31 216 TYR A CA 1
ATOM 1660 C C . TYR A 1 216 ? -8.753 -1.162 -13.322 1.00 81.31 216 TYR A C 1
ATOM 1662 O O . TYR A 1 216 ? -8.600 0.019 -13.623 1.00 81.31 216 TYR A O 1
ATOM 1670 N N . ALA A 1 217 ? -9.857 -1.832 -13.666 1.00 79.69 217 ALA A N 1
ATOM 1671 C CA . ALA A 1 217 ? -10.982 -1.236 -14.397 1.00 79.69 217 ALA A CA 1
ATOM 1672 C C . ALA A 1 217 ? -10.590 -0.476 -15.691 1.00 79.69 217 ALA A C 1
ATOM 1674 O O . ALA A 1 217 ? -11.245 0.493 -16.077 1.00 79.69 217 ALA A O 1
ATOM 1675 N N . GLY A 1 218 ? -9.529 -0.915 -16.380 1.00 79.44 218 GLY A N 1
ATOM 1676 C CA . GLY A 1 218 ? -9.018 -0.265 -17.596 1.00 79.44 218 GLY A CA 1
ATOM 1677 C C . GLY A 1 218 ? -8.236 1.029 -17.341 1.00 79.44 218 GLY A C 1
ATOM 1678 O O . GLY A 1 218 ? -7.927 1.753 -18.287 1.00 79.44 218 GLY A O 1
ATOM 1679 N N . TRP A 1 219 ? -7.926 1.324 -16.080 1.00 80.94 219 TRP A N 1
ATOM 1680 C CA . TRP A 1 219 ? -6.984 2.352 -15.677 1.00 80.94 219 TRP A CA 1
ATOM 1681 C C . TRP A 1 219 ? -5.640 1.725 -15.337 1.00 80.94 219 TRP A C 1
ATOM 1683 O O . TRP A 1 219 ? -5.572 0.736 -14.610 1.00 80.94 219 TRP A O 1
ATOM 1693 N N . GLN A 1 220 ? -4.588 2.341 -15.855 1.00 83.50 220 GLN A N 1
ATOM 1694 C CA . GLN A 1 220 ? -3.214 2.066 -15.480 1.00 83.50 220 GLN A CA 1
ATOM 1695 C C . GLN A 1 220 ? -2.773 3.165 -14.517 1.00 83.50 220 GLN A C 1
ATOM 1697 O O . GLN A 1 220 ? -2.982 4.351 -14.806 1.00 83.50 220 GLN A O 1
ATOM 1702 N N . ALA A 1 221 ? -2.190 2.784 -13.382 1.00 82.12 221 ALA A N 1
ATOM 1703 C CA . ALA A 1 221 ? -1.741 3.765 -12.409 1.00 82.12 221 ALA A CA 1
ATOM 1704 C C . ALA A 1 221 ? -0.567 4.597 -12.945 1.00 82.12 221 ALA A C 1
ATOM 1706 O O . ALA A 1 221 ? 0.177 4.184 -13.832 1.00 82.12 221 ALA A O 1
ATOM 1707 N N . THR A 1 222 ? -0.430 5.819 -12.434 1.00 85.81 222 THR A N 1
ATOM 1708 C CA . THR A 1 222 ? 0.687 6.713 -12.775 1.00 85.81 222 THR A CA 1
ATOM 1709 C C . THR A 1 222 ? 1.973 6.336 -12.045 1.00 85.81 222 THR A C 1
ATOM 1711 O O . THR A 1 222 ? 3.053 6.722 -12.481 1.00 85.81 222 THR A O 1
ATOM 1714 N N . ASP A 1 223 ? 1.842 5.567 -10.971 1.00 88.38 223 ASP A N 1
ATOM 1715 C CA . ASP A 1 223 ? 2.880 4.918 -10.180 1.00 88.38 223 ASP A CA 1
ATOM 1716 C C . ASP A 1 223 ? 2.229 3.714 -9.472 1.00 88.38 223 ASP A C 1
ATOM 1718 O O . ASP A 1 223 ? 1.039 3.752 -9.166 1.00 88.38 223 ASP A O 1
ATOM 1722 N N . ILE A 1 224 ? 2.962 2.637 -9.202 1.00 89.38 224 ILE A N 1
ATOM 1723 C CA . ILE A 1 224 ? 2.403 1.501 -8.455 1.00 89.38 224 ILE A CA 1
ATOM 1724 C C . ILE A 1 224 ? 2.201 1.830 -6.968 1.00 89.38 224 ILE A C 1
ATOM 1726 O O . ILE A 1 224 ? 1.359 1.218 -6.316 1.00 89.38 224 ILE A O 1
ATOM 1730 N N . PHE A 1 225 ? 2.880 2.866 -6.466 1.00 90.00 225 PHE A N 1
ATOM 1731 C CA . PHE A 1 225 ? 2.704 3.442 -5.128 1.00 90.00 225 PHE A CA 1
ATOM 1732 C C . PHE A 1 225 ? 1.892 4.752 -5.159 1.00 90.00 225 PHE A C 1
ATOM 1734 O O . PHE A 1 225 ? 2.096 5.643 -4.330 1.00 90.00 225 PHE A O 1
ATOM 1741 N N . ASN A 1 226 ? 1.007 4.915 -6.156 1.00 83.12 226 ASN A N 1
ATOM 1742 C CA . ASN A 1 226 ? 0.207 6.128 -6.358 1.00 83.12 226 ASN A CA 1
ATOM 1743 C C . ASN A 1 226 ? -0.550 6.561 -5.097 1.00 83.12 226 ASN A C 1
ATOM 1745 O O . ASN A 1 226 ? -1.022 5.724 -4.330 1.00 83.12 226 ASN A O 1
ATOM 1749 N N . LYS A 1 227 ? -0.788 7.865 -4.950 1.00 79.00 227 LYS A N 1
ATOM 1750 C CA . LYS A 1 227 ? -1.550 8.421 -3.821 1.00 79.00 227 LYS A CA 1
ATOM 1751 C C . LYS A 1 227 ? -2.971 7.866 -3.678 1.00 79.00 227 LYS A C 1
ATOM 1753 O O . LYS A 1 227 ? -3.465 7.671 -2.576 1.00 79.00 227 LYS A O 1
ATOM 1758 N N . GLU A 1 228 ? -3.671 7.721 -4.791 1.00 81.50 228 GLU A N 1
ATOM 1759 C CA . GLU A 1 228 ? -5.078 7.334 -4.806 1.00 81.50 228 GLU A CA 1
ATOM 1760 C C . GLU A 1 228 ? -5.464 6.745 -6.161 1.00 81.50 228 GLU A C 1
ATOM 1762 O O . GLU A 1 228 ? -4.791 6.952 -7.175 1.00 81.50 228 GLU A O 1
ATOM 1767 N N . HIS A 1 229 ? -6.581 6.029 -6.184 1.00 78.31 229 HIS A N 1
ATOM 1768 C CA . HIS A 1 229 ? -7.184 5.506 -7.394 1.00 78.31 229 HIS A CA 1
ATOM 1769 C C . HIS A 1 229 ? -8.354 6.404 -7.838 1.00 78.31 229 HIS A C 1
ATOM 1771 O O . HIS A 1 229 ? -9.381 6.459 -7.158 1.00 78.31 229 HIS A O 1
ATOM 1777 N N . PRO A 1 230 ? -8.287 7.055 -9.015 1.00 76.69 230 PRO A N 1
ATOM 1778 C CA . PRO A 1 230 ? -9.242 8.096 -9.416 1.00 76.69 230 PRO A CA 1
ATOM 1779 C C . PRO A 1 230 ? -10.673 7.591 -9.662 1.00 76.69 230 PRO A C 1
ATOM 1781 O O . PRO A 1 230 ? -11.616 8.382 -9.703 1.00 76.69 230 PRO A O 1
ATOM 1784 N N . TYR A 1 231 ? -10.852 6.281 -9.854 1.00 77.69 231 TYR A N 1
ATOM 1785 C CA . TYR A 1 231 ? -12.166 5.655 -10.062 1.00 77.69 231 TYR A CA 1
ATOM 1786 C C . TYR A 1 231 ? -12.798 5.063 -8.797 1.00 77.69 231 TYR A C 1
ATOM 1788 O O . TYR A 1 231 ? -13.922 4.573 -8.859 1.00 77.69 231 TYR A O 1
ATOM 1796 N N . ILE A 1 232 ? -12.105 5.127 -7.660 1.00 81.00 232 ILE A N 1
ATOM 1797 C CA . ILE A 1 232 ? -12.625 4.715 -6.356 1.00 81.00 232 ILE A CA 1
ATOM 1798 C C . ILE A 1 232 ? -13.076 6.000 -5.654 1.00 81.00 232 ILE A C 1
ATOM 1800 O O . ILE A 1 232 ? -12.276 6.625 -4.978 1.00 81.00 232 ILE A O 1
ATOM 1804 N N . ASN A 1 233 ? -14.318 6.450 -5.857 1.00 70.69 233 ASN A N 1
ATOM 1805 C CA . ASN A 1 233 ? -14.847 7.688 -5.250 1.00 70.69 233 ASN A CA 1
ATOM 1806 C C . ASN A 1 233 ? -15.995 7.398 -4.284 1.00 70.69 233 ASN A C 1
ATOM 1808 O O . ASN A 1 233 ? -16.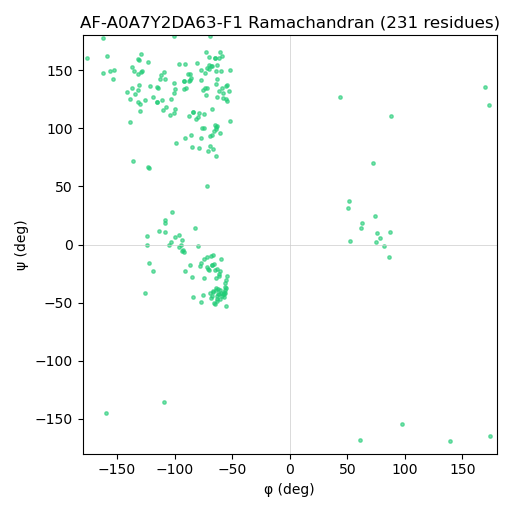932 6.681 -4.701 1.00 70.69 233 ASN A O 1
#

Sequence (233 aa):
MREKRGLGLVPALFALALFATACNVADWEQGGPERPWWCDPTDTEVNDGHGGGHHGGHHFPYTEPKGPLTAAQCLVNEYMIDTALEVAVQFPTAADAEDNGWFQLAPWIPGQGTHHVHIATGIPTEFDWTRPTMLMYDSNNRNGQLTGMVYAVNTGGPPPEGFYGDNDHWHAHQALCYRNGTIVGDGLTDEQCEAIGGVNVDASGIWLLHVWLPEYAGWQATDIFNKEHPYIN

Solvent-accessible surface area (backbone atoms only — not comparable to full-atom values): 12984 Å² total; per-residue (Å²): 133,90,86,90,86,78,90,80,81,77,81,80,79,78,77,78,79,75,80,72,83,63,85,56,58,72,36,31,29,96,92,23,92,72,44,60,65,64,36,51,31,75,51,41,65,74,54,40,24,70,41,72,89,70,42,94,27,71,47,60,86,73,83,65,59,32,60,67,48,53,26,73,36,31,60,52,25,48,57,45,51,53,50,30,46,66,57,52,65,74,29,52,26,45,41,54,32,42,79,68,58,29,40,74,32,36,60,72,38,52,21,62,22,20,34,27,30,37,64,88,72,51,73,38,67,62,79,53,64,77,56,64,33,23,41,22,17,70,35,88,48,57,78,12,42,58,49,32,35,28,40,49,28,41,56,72,54,72,78,78,79,68,70,56,67,83,55,71,38,41,24,21,40,46,32,38,19,33,41,98,85,22,52,78,48,45,47,62,53,64,71,60,23,44,73,74,66,26,46,66,41,83,29,58,30,36,29,34,36,41,40,47,45,74,62,52,99,92,42,66,62,51,23,45,46,40,37,52,42,92,84,38,112

Foldseek 3Di:
DDDDDDPDDDPPPPPPPPPPPPVDLVLQAVVRVPHDCQLAFQQFDLAAQADDCFADQKDWPDDGTDGHDRSVLRVQLVVLLVLLVVVQVCQFWLLSCVVVQWAFAEDQDFQWATWTANVVVPAAQAEDSNDFGIWHFLDNDRGTGTWWTKHKHQVVDDDHDYRRDDRQGKMWGQKFWDDPNHTDGGNDDQVRSVVVVTGIDGTRRIIMFIATDCDDPNDGHSHRRDNGDNPSD

Mean predicted aligned error: 8.28 Å

pLDDT: mean 85.69, std 15.6, range [37.81, 98.19]

Radius of gyration: 24.48 Å; Cα contacts (8 Å, |Δi|>4): 476; chains: 1; bounding box: 81×66×65 Å